Protein AF-0000000080869889 (afdb_homodimer)

pLDDT: mean 97.79, std 3.91, range [59.69, 99.0]

InterPro domains:
  IPR053844 Allophanate hydrolase, C-terminal domain [PF21986] (7-124)

Secondary structure (DSSP, 8-state):
---EEEEEE-STTSTTSTTHHHHHTTT-EEEEEEEB-S-EEEEEETTTEEEEEE-SS--B--EEEEEEEETTHHHHHHHHSPTTEEEEEEEBTTS-EEEEEEE-HHHHTTSEE-GGG-SHHHHHHHHT-/---EEEEEE-STTSTTSTTHHHHHTTT-EEEEEEEB-S-EEEEEETTTEEEEEE-SS--B--EEEEEEEETTHHHHHHHHSPTTEEEEEEEBTTS-EEEEEEE-HHHHTTSEE-GGG-SHHHHHHHHT-

Structure (mmCIF, N/CA/C/O backbone):
data_AF-0000000080869889-model_v1
#
loop_
_entity.id
_entity.type
_entity.pdbx_description
1 polymer 'Uncharacterized protein'
#
loop_
_atom_site.group_PDB
_atom_site.id
_atom_site.type_symbol
_atom_site.label_atom_id
_atom_site.label_alt_id
_atom_site.label_comp_id
_atom_site.label_asym_id
_atom_site.label_entity_id
_atom_site.label_seq_id
_atom_site.pdbx_PDB_ins_code
_atom_site.Cartn_x
_atom_site.Cartn_y
_atom_site.Cartn_z
_atom_site.occupancy
_atom_site.B_iso_or_equiv
_atom_site.auth_seq_id
_atom_site.auth_comp_id
_atom_site.auth_asym_id
_atom_site.auth_atom_id
_atom_site.pdbx_PDB_model_num
ATOM 1 N N . MET A 1 1 ? 26.234 -2.201 -5.137 1 59.69 1 MET A N 1
ATOM 2 C CA . MET A 1 1 ? 25.094 -3.088 -5.324 1 59.69 1 MET A CA 1
ATOM 3 C C . MET A 1 1 ? 23.781 -2.365 -5.016 1 59.69 1 MET A C 1
ATOM 5 O O . MET A 1 1 ? 23.703 -1.592 -4.059 1 59.69 1 MET A O 1
ATOM 9 N N . THR A 1 2 ? 22.859 -2.357 -6.031 1 82.56 2 THR A N 1
ATOM 10 C CA . THR A 1 2 ? 21.656 -1.561 -5.859 1 82.56 2 THR A CA 1
ATOM 11 C C . THR A 1 2 ? 20.812 -2.1 -4.703 1 82.56 2 THR A C 1
ATOM 13 O O . THR A 1 2 ? 20.656 -3.312 -4.559 1 82.56 2 THR A O 1
ATOM 16 N N . GLU A 1 3 ? 20.531 -1.316 -3.658 1 94.38 3 GLU A N 1
ATOM 17 C CA . GLU A 1 3 ? 19.703 -1.729 -2.531 1 94.38 3 GLU A CA 1
ATOM 18 C C . GLU A 1 3 ? 18.359 -2.275 -3.006 1 94.38 3 GLU A C 1
ATOM 20 O O . GLU A 1 3 ? 17.781 -1.771 -3.973 1 94.38 3 GLU A O 1
ATOM 25 N N . THR A 1 4 ? 17.969 -3.42 -2.506 1 97.75 4 THR A N 1
ATOM 26 C CA . THR A 1 4 ? 16.719 -4.07 -2.91 1 97.75 4 THR A CA 1
ATOM 27 C C . THR A 1 4 ? 15.805 -4.277 -1.712 1 97.75 4 THR A C 1
ATOM 29 O O . THR A 1 4 ? 16.219 -4.105 -0.564 1 97.75 4 THR A O 1
ATOM 32 N N . ALA A 1 5 ? 14.562 -4.574 -1.897 1 98.12 5 ALA A N 1
ATOM 33 C CA . ALA A 1 5 ? 13.547 -4.961 -0.919 1 98.12 5 ALA A CA 1
ATOM 34 C C . ALA A 1 5 ? 12.594 -5.996 -1.503 1 98.12 5 ALA A C 1
ATOM 36 O O . ALA A 1 5 ? 12.562 -6.211 -2.717 1 98.12 5 ALA A O 1
ATOM 37 N N . LEU A 1 6 ? 11.906 -6.613 -0.66 1 98.69 6 LEU A N 1
ATOM 38 C CA . LEU A 1 6 ? 10.961 -7.645 -1.077 1 98.69 6 LEU A CA 1
ATOM 39 C C . LEU A 1 6 ? 9.57 -7.059 -1.267 1 98.69 6 LEU A C 1
ATOM 41 O O . LEU A 1 6 ? 9.156 -6.164 -0.52 1 98.69 6 LEU A O 1
ATOM 45 N N . LEU A 1 7 ? 8.859 -7.582 -2.246 1 98.88 7 LEU A N 1
ATOM 46 C CA . LEU A 1 7 ? 7.477 -7.23 -2.564 1 98.88 7 LEU A CA 1
ATOM 47 C C . LEU A 1 7 ? 6.633 -8.484 -2.783 1 98.88 7 LEU A C 1
ATOM 49 O O . LEU A 1 7 ? 6.961 -9.312 -3.633 1 98.88 7 LEU A O 1
ATOM 53 N N . ALA A 1 8 ? 5.594 -8.60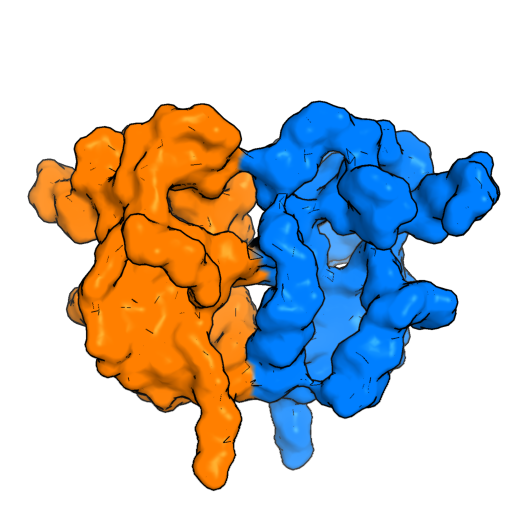2 -2.004 1 99 8 ALA A N 1
ATOM 54 C CA . ALA A 1 8 ? 4.594 -9.641 -2.227 1 99 8 ALA A CA 1
ATOM 55 C C . ALA A 1 8 ? 3.506 -9.164 -3.186 1 99 8 ALA A C 1
ATOM 57 O O . ALA A 1 8 ? 2.924 -8.094 -2.99 1 99 8 ALA A O 1
ATOM 58 N N . VAL A 1 9 ? 3.24 -9.945 -4.238 1 99 9 VAL A N 1
ATOM 59 C CA . VAL A 1 9 ? 2.184 -9.664 -5.207 1 99 9 VAL A CA 1
ATOM 60 C C . VAL A 1 9 ? 1.226 -10.852 -5.289 1 99 9 VAL A C 1
ATOM 62 O O . VAL A 1 9 ? 1.652 -12.008 -5.227 1 99 9 VAL A O 1
ATOM 65 N N . ASN A 1 10 ? -0.077 -10.523 -5.398 1 98.94 10 ASN A N 1
ATOM 66 C CA . ASN A 1 10 ? -1.088 -11.57 -5.289 1 98.94 10 ASN A CA 1
ATOM 67 C C . ASN A 1 10 ? -2.062 -11.539 -6.465 1 98.94 10 ASN A C 1
ATOM 69 O O . ASN A 1 10 ? -3.139 -12.133 -6.402 1 98.94 10 ASN A O 1
ATOM 73 N N . GLY A 1 11 ? -1.729 -10.805 -7.52 1 98.81 11 GLY A N 1
ATOM 74 C CA . GLY A 1 11 ? -2.586 -10.656 -8.68 1 98.81 11 GLY A CA 1
ATOM 75 C C . GLY A 1 11 ? -1.813 -10.609 -9.992 1 98.81 11 GLY A C 1
ATOM 76 O O . GLY A 1 11 ? -0.961 -11.469 -10.242 1 98.81 11 GLY A O 1
ATOM 77 N N . THR A 1 12 ? -2.092 -9.633 -10.82 1 98.62 12 THR A N 1
ATOM 78 C CA . THR A 1 12 ? -1.67 -9.617 -12.219 1 98.62 12 THR A CA 1
ATOM 79 C C . THR A 1 12 ? -0.169 -9.367 -12.328 1 98.62 12 THR A C 1
ATOM 81 O O . THR A 1 12 ? 0.43 -9.602 -13.383 1 98.62 12 THR A O 1
ATOM 84 N N . LEU A 1 13 ? 0.459 -8.969 -11.352 1 98.81 13 LEU A N 1
ATOM 85 C CA . LEU A 1 13 ? 1.905 -8.773 -11.336 1 98.81 13 LEU A CA 1
ATOM 86 C C . LEU A 1 13 ? 2.635 -10.102 -11.227 1 98.81 13 LEU A C 1
ATOM 88 O O . LEU A 1 13 ? 3.848 -10.172 -11.445 1 98.81 13 LEU A O 1
ATOM 92 N N . MET A 1 14 ? 1.994 -11.195 -10.828 1 98.88 14 MET A N 1
ATOM 93 C CA . MET A 1 14 ? 2.625 -12.508 -10.648 1 98.88 14 MET A CA 1
ATOM 94 C C . MET A 1 14 ? 3.152 -13.039 -11.977 1 98.88 14 MET A C 1
ATOM 96 O O . MET A 1 14 ? 2.736 -12.578 -13.039 1 98.88 14 MET A O 1
ATOM 100 N N . ARG A 1 15 ? 4.062 -13.891 -11.922 1 98.81 15 ARG A N 1
ATOM 101 C CA . ARG A 1 15 ? 4.66 -14.5 -13.102 1 98.81 15 ARG A CA 1
ATOM 102 C C . ARG A 1 15 ? 3.588 -15.023 -14.047 1 98.81 15 ARG A C 1
ATOM 104 O O . ARG A 1 15 ? 2.627 -15.664 -13.609 1 98.81 15 ARG A O 1
ATOM 111 N N . GLY A 1 16 ? 3.824 -14.727 -15.297 1 98.19 16 GLY A N 1
ATOM 112 C CA . GLY A 1 16 ? 2.959 -15.281 -16.328 1 98.19 16 GLY A CA 1
ATOM 113 C C . GLY A 1 16 ? 1.68 -14.484 -16.516 1 98.19 16 GLY A C 1
ATOM 114 O O . GLY A 1 16 ? 0.889 -14.781 -17.422 1 98.19 16 GLY A O 1
ATOM 115 N N . LEU A 1 17 ? 1.429 -13.477 -15.75 1 98.25 17 LEU A N 1
ATOM 116 C CA . LEU A 1 17 ? 0.195 -12.703 -15.852 1 98.25 17 LEU A CA 1
ATOM 117 C C . LEU A 1 17 ? 0.458 -11.336 -16.469 1 98.25 17 LEU A C 1
ATOM 119 O O . LEU A 1 17 ? 1.609 -10.969 -16.719 1 98.25 17 LEU A O 1
ATOM 123 N N . LYS A 1 18 ? -0.591 -10.648 -16.797 1 96.75 18 LYS A N 1
ATOM 124 C CA . LYS A 1 18 ? -0.663 -9.523 -17.719 1 96.75 18 LYS A CA 1
ATOM 125 C C . LYS A 1 18 ? 0.337 -8.438 -17.344 1 96.75 18 LYS A C 1
ATOM 127 O O . LYS A 1 18 ? 0.963 -7.824 -18.203 1 96.75 18 LYS A O 1
ATOM 132 N N . LEU A 1 19 ? 0.53 -8.141 -16.062 1 98.12 19 LEU A N 1
ATOM 133 C CA . LEU A 1 19 ? 1.313 -6.977 -15.672 1 98.12 19 LEU A CA 1
ATOM 134 C C . LEU A 1 19 ? 2.674 -7.398 -15.125 1 98.12 19 LEU A C 1
ATOM 136 O O . LEU A 1 19 ? 3.436 -6.559 -14.633 1 98.12 19 LEU A O 1
ATOM 140 N N . ASN A 1 20 ? 3.061 -8.68 -15.195 1 98.62 20 ASN A N 1
ATOM 141 C CA . ASN A 1 20 ? 4.348 -9.148 -14.688 1 98.62 20 ASN A CA 1
ATOM 142 C C . ASN A 1 20 ? 5.512 -8.398 -15.328 1 98.62 20 ASN A C 1
ATOM 144 O O . ASN A 1 20 ? 6.523 -8.148 -14.68 1 98.62 20 ASN A O 1
ATOM 148 N N . PRO A 1 21 ? 5.449 -7.953 -16.625 1 97.81 21 PRO A N 1
ATOM 149 C CA . PRO A 1 21 ? 6.547 -7.199 -17.25 1 97.81 21 PRO A CA 1
ATOM 150 C C . PRO A 1 21 ? 6.848 -5.895 -16.516 1 97.81 21 PRO A C 1
ATOM 152 O O . PRO A 1 21 ? 7.969 -5.383 -16.594 1 97.81 21 PRO A O 1
ATOM 155 N N . ASN A 1 22 ? 5.824 -5.34 -15.75 1 97.56 22 ASN A N 1
ATOM 156 C CA . ASN A 1 22 ? 6.078 -4.152 -14.945 1 97.56 22 ASN A CA 1
ATOM 157 C C . ASN A 1 22 ? 7.137 -4.41 -13.875 1 97.56 22 ASN A C 1
ATOM 159 O O . ASN A 1 22 ? 7.918 -3.52 -13.539 1 97.56 22 ASN A O 1
ATOM 163 N N . LEU A 1 23 ? 7.227 -5.66 -13.336 1 98.06 23 LEU A N 1
ATOM 164 C CA . LEU A 1 23 ? 8.211 -6.008 -12.328 1 98.06 23 LEU A CA 1
ATOM 165 C C . LEU A 1 23 ? 9.562 -6.32 -12.961 1 98.06 23 LEU A C 1
ATOM 167 O O . LEU A 1 23 ? 10.594 -5.812 -12.523 1 98.06 23 LEU A O 1
ATOM 171 N N . THR A 1 24 ? 9.477 -7.105 -14.039 1 98.06 24 THR A N 1
ATOM 172 C CA . THR A 1 24 ? 10.727 -7.562 -14.633 1 98.06 24 THR A CA 1
ATOM 173 C C . THR A 1 24 ? 11.461 -6.406 -15.312 1 98.06 24 THR A C 1
ATOM 175 O O . THR A 1 24 ? 12.68 -6.305 -15.227 1 98.06 24 THR A O 1
ATOM 178 N N . SER A 1 25 ? 10.773 -5.543 -15.867 1 97.12 25 SER A N 1
ATOM 179 C CA . SER A 1 25 ? 11.383 -4.398 -16.547 1 97.12 25 SER A CA 1
ATOM 180 C C . SER A 1 25 ? 11.953 -3.408 -15.531 1 97.12 25 SER A C 1
ATOM 182 O O . SER A 1 25 ? 12.844 -2.617 -15.859 1 97.12 25 SER A O 1
ATOM 184 N N . ALA A 1 26 ? 11.445 -3.508 -14.414 1 96 26 ALA A N 1
ATOM 185 C CA . ALA A 1 26 ? 11.922 -2.621 -13.352 1 96 26 ALA A CA 1
ATOM 186 C C . ALA A 1 26 ? 13.062 -3.264 -12.57 1 96 26 ALA A C 1
ATOM 188 O O . ALA A 1 26 ? 13.492 -2.736 -11.547 1 96 26 ALA A O 1
ATOM 189 N N . GLY A 1 27 ? 13.516 -4.426 -13.023 1 97.38 27 GLY A N 1
ATOM 190 C CA . GLY A 1 27 ? 14.641 -5.09 -12.383 1 97.38 27 GLY A CA 1
ATOM 191 C C . GLY A 1 27 ? 14.211 -6.07 -11.305 1 97.38 27 GLY A C 1
ATOM 192 O O . GLY A 1 27 ? 15.031 -6.5 -10.492 1 97.38 27 GLY A O 1
ATOM 193 N N . GLY A 1 28 ? 12.969 -6.418 -11.344 1 98.44 28 GLY A N 1
ATOM 194 C CA . GLY A 1 28 ? 12.477 -7.379 -10.367 1 98.44 28 GLY A CA 1
ATOM 195 C C . GLY A 1 28 ? 12.953 -8.797 -10.625 1 98.44 28 GLY A C 1
ATOM 196 O O . GLY A 1 28 ? 13.125 -9.195 -11.781 1 98.44 28 GLY A O 1
ATOM 197 N N . ARG A 1 29 ? 13.203 -9.516 -9.477 1 98.62 29 ARG A N 1
ATOM 198 C CA . ARG A 1 29 ? 13.57 -10.93 -9.516 1 98.62 29 ARG A CA 1
ATOM 199 C C . ARG A 1 29 ? 12.625 -11.766 -8.664 1 98.62 29 ARG A C 1
ATOM 201 O O . ARG A 1 29 ? 12.398 -11.461 -7.492 1 98.62 29 ARG A O 1
ATOM 208 N N . PHE A 1 30 ? 12.164 -12.789 -9.297 1 98.88 30 PHE A N 1
ATOM 209 C CA . PHE A 1 30 ? 11.328 -13.734 -8.562 1 98.88 30 PHE A CA 1
ATOM 210 C C . PHE A 1 30 ? 12.125 -14.414 -7.457 1 98.88 30 PHE A C 1
ATOM 212 O O . PHE A 1 30 ? 13.25 -14.867 -7.684 1 98.88 30 PHE A O 1
ATOM 219 N N . VAL A 1 31 ? 11.531 -14.461 -6.195 1 98.88 31 VAL A N 1
ATOM 220 C CA . VAL A 1 31 ? 12.195 -15.102 -5.062 1 98.88 31 VAL A CA 1
ATOM 221 C C . VAL A 1 31 ? 11.516 -16.438 -4.75 1 98.88 31 VAL A C 1
ATOM 223 O O . VAL A 1 31 ? 12.172 -17.484 -4.719 1 98.88 31 VAL A O 1
ATOM 226 N N . ARG A 1 32 ? 10.141 -16.391 -4.516 1 98.94 32 ARG A N 1
ATOM 227 C CA . ARG A 1 32 ? 9.438 -17.609 -4.152 1 98.94 32 ARG A CA 1
ATOM 228 C C . ARG A 1 32 ? 7.926 -17.422 -4.246 1 98.94 32 ARG A C 1
ATOM 230 O O . ARG A 1 32 ? 7.434 -16.297 -4.203 1 98.94 32 ARG A O 1
ATOM 237 N N . GLU A 1 33 ? 7.254 -18.578 -4.391 1 98.81 33 GLU A N 1
ATOM 238 C CA . GLU A 1 33 ? 5.832 -18.641 -4.074 1 98.81 33 GLU A CA 1
ATOM 239 C C . GLU A 1 33 ? 5.605 -18.672 -2.564 1 98.81 33 GLU A C 1
ATOM 241 O O . GLU A 1 33 ? 6.402 -19.234 -1.822 1 98.81 33 GLU A O 1
ATOM 246 N N . ASP A 1 34 ? 4.543 -18.062 -2.086 1 98.94 34 ASP A N 1
ATOM 247 C CA . ASP A 1 34 ? 4.215 -18 -0.665 1 98.94 34 ASP A CA 1
ATOM 248 C C . ASP A 1 34 ? 2.719 -17.781 -0.456 1 98.94 34 ASP A C 1
ATOM 250 O O . ASP A 1 34 ? 1.932 -17.891 -1.398 1 98.94 34 ASP A O 1
ATOM 254 N N . LYS A 1 35 ? 2.293 -17.594 0.693 1 98.94 35 LYS A N 1
ATOM 255 C CA . LYS A 1 35 ? 0.929 -17.234 1.068 1 98.94 35 LYS A CA 1
ATOM 256 C C . LYS A 1 35 ? 0.921 -16.297 2.27 1 98.94 35 LYS A C 1
ATOM 258 O O . LYS A 1 35 ? 1.896 -16.234 3.02 1 98.94 35 LYS A O 1
ATOM 263 N N . THR A 1 36 ? -0.123 -15.562 2.426 1 98.94 36 THR A N 1
ATOM 264 C CA . THR A 1 36 ? -0.309 -14.773 3.637 1 98.94 36 THR A CA 1
ATOM 265 C C . THR A 1 36 ? -0.593 -15.68 4.832 1 98.94 36 THR A C 1
ATOM 267 O O . THR A 1 36 ? -0.769 -16.891 4.676 1 98.94 36 THR A O 1
ATOM 270 N N . ASP A 1 37 ? -0.562 -15.031 6.023 1 98.81 37 ASP A N 1
ATOM 271 C CA . ASP A 1 37 ? -1.159 -15.75 7.141 1 98.81 37 ASP A CA 1
ATOM 272 C C . ASP A 1 37 ? -2.672 -15.875 6.969 1 98.81 37 ASP A C 1
ATOM 274 O O . ASP A 1 37 ? -3.207 -15.57 5.902 1 98.81 37 ASP A O 1
ATOM 278 N N . GLY A 1 38 ? -3.432 -16.297 7.863 1 98.81 38 GLY A N 1
ATOM 279 C CA . GLY A 1 38 ? -4.824 -16.672 7.699 1 98.81 38 GLY A CA 1
ATOM 280 C C . GLY A 1 38 ? -5.793 -15.539 7.969 1 98.81 38 GLY A C 1
ATOM 281 O O . GLY A 1 38 ? -6.957 -15.781 8.297 1 98.81 38 GLY A O 1
ATOM 282 N N . TYR A 1 39 ? -5.434 -14.258 7.777 1 98.88 39 TYR A N 1
ATOM 283 C CA . TYR A 1 39 ? -6.25 -13.133 8.211 1 98.88 39 TYR A CA 1
ATOM 284 C C . TYR A 1 39 ? -6.477 -12.156 7.066 1 98.88 39 TYR A C 1
ATOM 286 O O . TYR A 1 39 ? -6.52 -10.938 7.277 1 98.88 39 TYR A O 1
ATOM 294 N N . TYR A 1 40 ? -6.605 -12.656 5.832 1 98.94 40 TYR A N 1
ATOM 295 C CA . TYR A 1 40 ? -6.867 -11.797 4.68 1 98.94 40 TYR A CA 1
ATOM 296 C C . TYR A 1 40 ? -8.141 -12.219 3.965 1 98.94 40 TYR A C 1
ATOM 298 O O . TYR A 1 40 ? -8.43 -13.414 3.848 1 98.94 40 TYR A O 1
ATOM 306 N N . ARG A 1 41 ? -8.906 -11.258 3.463 1 98.94 41 ARG A N 1
ATOM 307 C CA . ARG A 1 41 ? -10 -11.445 2.51 1 98.94 41 ARG A CA 1
ATOM 308 C C . ARG A 1 41 ? -9.609 -10.945 1.124 1 98.94 41 ARG A C 1
ATOM 310 O O . ARG A 1 41 ? -8.703 -10.117 0.99 1 98.94 41 ARG A O 1
ATOM 317 N N . LEU A 1 42 ? -10.234 -11.453 0.188 1 98.94 42 LEU A N 1
ATOM 318 C CA . LEU A 1 42 ? -9.867 -11.219 -1.203 1 98.94 42 LEU A CA 1
ATOM 319 C C . LEU A 1 42 ? -11.094 -10.922 -2.053 1 98.94 42 LEU A C 1
ATOM 321 O O . LEU A 1 42 ? -12.125 -11.594 -1.917 1 98.94 42 LEU A O 1
ATOM 325 N N . TRP A 1 43 ? -11.023 -9.961 -2.975 1 99 43 TRP A N 1
ATOM 326 C CA . TRP A 1 43 ? -12.086 -9.602 -3.908 1 99 43 TRP A CA 1
ATOM 327 C C . TRP A 1 43 ? -11.562 -9.57 -5.34 1 99 43 TRP A C 1
ATOM 329 O O . TRP A 1 43 ? -10.391 -9.273 -5.574 1 99 43 TRP A O 1
ATOM 339 N N . SER A 1 44 ? -12.406 -9.906 -6.262 1 98.94 44 SER A N 1
ATOM 340 C CA . SER A 1 44 ? -12.188 -9.594 -7.672 1 98.94 44 SER A CA 1
ATOM 341 C C . SER A 1 44 ? -12.703 -8.195 -8.008 1 98.94 44 SER A C 1
ATOM 343 O O . SER A 1 44 ? -13.859 -7.867 -7.727 1 98.94 44 SER A O 1
ATOM 345 N N . ILE A 1 45 ? -11.852 -7.375 -8.617 1 98.88 45 ILE A N 1
ATOM 346 C CA . ILE A 1 45 ? -12.25 -6.055 -9.086 1 98.88 45 ILE A CA 1
ATOM 347 C C . ILE A 1 45 ? -12.547 -6.105 -10.586 1 98.88 45 ILE A C 1
ATOM 349 O O . ILE A 1 45 ? -11.625 -6.105 -11.406 1 98.88 45 ILE A O 1
ATOM 353 N N . ASN A 1 46 ? -13.805 -6.199 -10.914 1 98.44 46 ASN A N 1
ATOM 354 C CA . ASN A 1 46 ? -14.312 -6.266 -12.281 1 98.44 46 ASN A CA 1
ATOM 355 C C . ASN A 1 46 ? -13.672 -7.414 -13.062 1 98.44 46 ASN A C 1
ATOM 357 O O . ASN A 1 46 ? -13.43 -7.293 -14.258 1 98.44 46 ASN A O 1
ATOM 361 N N . ASP A 1 47 ? -13.219 -8.438 -12.43 1 98.25 47 ASP A N 1
ATOM 362 C CA . ASP A 1 47 ? -12.547 -9.586 -13.023 1 98.25 47 ASP A CA 1
ATOM 363 C C . ASP A 1 47 ? -11.258 -9.164 -13.727 1 98.25 47 ASP A C 1
ATOM 365 O O . ASP A 1 47 ? -10.812 -9.828 -14.664 1 98.25 47 ASP A O 1
ATOM 369 N N . ASP A 1 48 ? -10.734 -8.07 -13.297 1 98.38 48 ASP A N 1
ATOM 370 C CA . ASP A 1 48 ? -9.531 -7.543 -13.93 1 98.38 48 ASP A CA 1
ATOM 371 C C . ASP A 1 48 ? -8.297 -7.766 -13.047 1 98.38 48 ASP A C 1
ATOM 373 O O . ASP A 1 48 ? -7.207 -8.039 -13.555 1 98.38 48 ASP A O 1
ATOM 377 N N . HIS A 1 49 ? -8.422 -7.57 -11.805 1 98.81 49 HIS A N 1
ATOM 378 C CA . HIS A 1 49 ? -7.383 -7.793 -10.805 1 98.81 49 HIS A CA 1
ATOM 379 C C . HIS A 1 49 ? -7.98 -7.977 -9.414 1 98.81 49 HIS A C 1
ATOM 381 O O . HIS A 1 49 ? -9.125 -7.59 -9.172 1 98.81 49 HIS A O 1
ATOM 387 N N . PRO A 1 50 ? -7.191 -8.672 -8.508 1 98.94 50 PRO A N 1
ATOM 388 C CA . PRO A 1 50 ? -7.703 -8.82 -7.141 1 98.94 50 PRO A CA 1
ATOM 389 C C . PRO A 1 50 ? -7.328 -7.648 -6.238 1 98.94 50 PRO A C 1
ATOM 391 O O . PRO A 1 50 ? -6.477 -6.832 -6.598 1 98.94 50 PRO A O 1
ATOM 394 N N . ALA A 1 51 ? -8.016 -7.504 -5.176 1 98.94 51 ALA A N 1
ATOM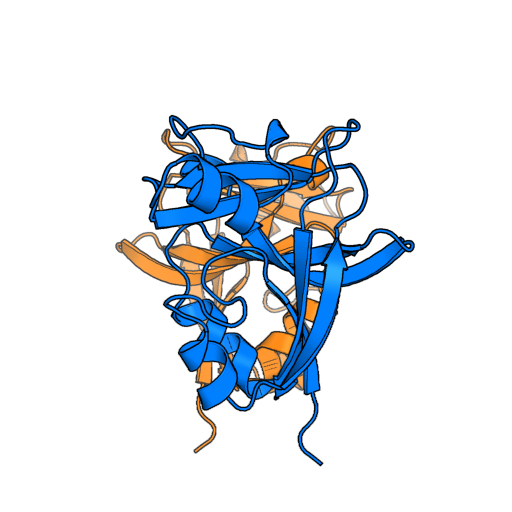 395 C CA . ALA A 1 51 ? -7.672 -6.695 -4.012 1 98.94 51 ALA A CA 1
ATOM 396 C C . ALA A 1 51 ? -7.84 -7.492 -2.721 1 98.94 51 ALA A C 1
ATOM 398 O O . ALA A 1 51 ? -8.859 -8.156 -2.52 1 98.94 51 ALA A O 1
ATOM 399 N N . MET A 1 52 ? -6.758 -7.574 -1.823 1 98.94 52 MET A N 1
ATOM 400 C CA . MET A 1 52 ? -6.902 -8.242 -0.532 1 98.94 52 MET A CA 1
ATOM 401 C C . MET A 1 52 ? -6.816 -7.234 0.612 1 98.94 52 MET A C 1
ATOM 403 O O . MET A 1 52 ? -6.16 -6.199 0.486 1 98.94 52 MET A O 1
ATOM 407 N N . ILE A 1 53 ? -7.496 -7.488 1.635 1 99 53 ILE A N 1
ATOM 408 C CA . ILE A 1 53 ? -7.551 -6.652 2.828 1 99 53 ILE A CA 1
ATOM 409 C C . ILE A 1 53 ? -7.379 -7.52 4.074 1 99 53 ILE A C 1
ATOM 411 O O . ILE A 1 53 ? -8.016 -8.57 4.199 1 99 53 ILE A O 1
ATOM 415 N N . ARG A 1 54 ? -6.492 -7.16 4.988 1 98.94 54 ARG A N 1
ATOM 416 C CA . ARG A 1 54 ? -6.293 -7.879 6.242 1 98.94 54 ARG A CA 1
ATOM 417 C C . ARG A 1 54 ? -7.488 -7.703 7.172 1 98.94 54 ARG A C 1
ATOM 419 O O . ARG A 1 54 ? -8.07 -6.617 7.25 1 98.94 54 ARG A O 1
ATOM 426 N N . THR A 1 55 ? -7.777 -8.742 7.91 1 98.69 55 THR A N 1
ATOM 427 C CA . THR A 1 55 ? -8.844 -8.727 8.898 1 98.69 55 THR A CA 1
ATOM 428 C C . THR A 1 55 ? -8.305 -9.07 10.289 1 98.69 55 THR A C 1
ATOM 430 O O . THR A 1 55 ? -7.223 -9.641 10.414 1 98.69 55 THR A O 1
ATOM 433 N N . LEU A 1 56 ? -9.008 -8.711 11.328 1 98 56 LEU A N 1
ATOM 434 C CA . LEU A 1 56 ? -8.664 -9.086 12.703 1 98 56 LEU A CA 1
ATOM 435 C C . LEU A 1 56 ? -9.078 -10.523 12.992 1 98 56 LEU A C 1
ATOM 437 O O . LEU A 1 56 ? -8.375 -11.242 13.703 1 98 56 LEU A O 1
ATOM 441 N N . GLU A 1 57 ? -10.203 -10.898 12.438 1 98.12 57 GLU A N 1
ATOM 442 C CA . GLU A 1 57 ? -10.68 -12.273 12.594 1 98.12 57 GLU A CA 1
ATOM 443 C C . GLU A 1 57 ? -10.117 -13.188 11.508 1 98.12 57 GLU A C 1
ATOM 445 O O . GLU A 1 57 ? -9.828 -12.734 10.398 1 98.12 57 GLU A O 1
ATOM 450 N N . PRO A 1 58 ? -9.93 -14.453 11.93 1 98.31 58 PRO A N 1
ATOM 451 C CA . PRO A 1 58 ? -9.461 -15.391 10.906 1 98.31 58 PRO A CA 1
ATOM 452 C C . PRO A 1 58 ? -10.336 -15.375 9.656 1 98.31 58 PRO A C 1
ATOM 454 O O . PRO A 1 58 ? -11.562 -15.281 9.758 1 98.31 58 PRO A O 1
ATOM 457 N N . ALA A 1 59 ? -9.82 -15.406 8.477 1 98.56 59 ALA A N 1
ATOM 458 C CA . ALA A 1 59 ? -10.484 -15.461 7.18 1 98.56 59 ALA A CA 1
ATOM 459 C C . ALA A 1 59 ? -9.836 -16.516 6.277 1 98.56 59 ALA A C 1
ATOM 461 O O . ALA A 1 59 ? -10.266 -17.672 6.25 1 98.56 59 ALA A O 1
ATOM 462 N N . ALA A 1 60 ? -8.656 -16.172 5.559 1 98.88 60 ALA A N 1
ATOM 463 C CA . ALA A 1 60 ? -8 -17.156 4.707 1 98.88 60 ALA A CA 1
ATOM 464 C C . ALA A 1 60 ? -6.551 -16.766 4.438 1 98.88 60 ALA A C 1
ATOM 466 O O . ALA A 1 60 ? -6.141 -15.641 4.703 1 98.88 60 ALA A O 1
ATOM 467 N N . GLN A 1 61 ? -5.812 -17.719 4.074 1 98.94 61 GLN A N 1
ATOM 468 C CA . GLN A 1 61 ? -4.531 -17.484 3.426 1 98.94 61 GLN A CA 1
ATOM 469 C C . GLN A 1 61 ? -4.719 -17.109 1.955 1 98.94 61 GLN A C 1
ATOM 471 O O . GLN A 1 61 ? -5.57 -17.688 1.272 1 98.94 61 GLN A O 1
ATOM 476 N N . VAL A 1 62 ? -4.031 -16.203 1.451 1 99 62 VAL A N 1
ATOM 477 C CA . VAL A 1 62 ? -4.055 -15.805 0.046 1 99 62 VAL A CA 1
ATOM 478 C C . VAL A 1 62 ? -2.719 -16.156 -0.61 1 99 62 VAL A C 1
ATOM 480 O O . VAL A 1 62 ? -1.658 -15.75 -0.126 1 99 62 VAL A O 1
ATOM 483 N N . GLU A 1 63 ? -2.766 -16.922 -1.706 1 98.94 63 GLU A N 1
ATOM 484 C CA . GLU A 1 63 ? -1.575 -17.266 -2.479 1 98.94 63 GLU A CA 1
ATOM 485 C C . GLU A 1 63 ? -0.942 -16.016 -3.094 1 98.94 63 GLU A C 1
ATOM 487 O O . GLU A 1 63 ? -1.648 -15.141 -3.588 1 98.94 63 GLU A O 1
ATOM 492 N N . LEU A 1 64 ? 0.418 -15.953 -3.021 1 98.94 64 LEU A N 1
ATOM 493 C CA . LEU A 1 64 ? 1.129 -14.805 -3.58 1 98.94 64 LEU A CA 1
ATOM 494 C C . LEU A 1 64 ? 2.539 -15.203 -4.008 1 98.94 64 LEU A C 1
ATOM 496 O O . LEU A 1 64 ? 2.914 -16.375 -3.928 1 98.94 64 LEU A O 1
ATOM 500 N N . GLU A 1 65 ? 3.191 -14.312 -4.641 1 99 65 GLU A N 1
ATOM 501 C CA . GLU A 1 65 ? 4.617 -14.43 -4.945 1 99 65 GLU A CA 1
ATOM 502 C C . GLU A 1 65 ? 5.418 -13.328 -4.258 1 99 65 GLU A C 1
ATOM 504 O O . GLU A 1 65 ? 4.969 -12.18 -4.18 1 99 65 GLU A O 1
ATOM 509 N N . VAL A 1 66 ? 6.645 -13.664 -3.828 1 98.94 66 VAL A N 1
ATOM 510 C CA . VAL A 1 66 ? 7.59 -12.695 -3.285 1 98.94 66 VAL A CA 1
ATOM 511 C C . VAL A 1 66 ? 8.672 -12.398 -4.32 1 98.94 66 VAL A C 1
ATOM 513 O O . VAL A 1 66 ? 9.273 -13.312 -4.887 1 98.94 66 VAL A O 1
ATOM 516 N N . TRP A 1 67 ? 8.836 -11.172 -4.555 1 98.94 67 TRP A N 1
ATOM 517 C CA . TRP A 1 67 ? 9.82 -10.664 -5.504 1 98.94 67 TRP A CA 1
ATOM 518 C C . TRP A 1 67 ? 10.82 -9.742 -4.809 1 98.94 67 TRP A C 1
ATOM 520 O O . TRP A 1 67 ? 10.477 -9.086 -3.816 1 98.94 67 TRP A O 1
ATOM 530 N N . GLU A 1 68 ? 12.016 -9.727 -5.293 1 98.81 68 GLU A N 1
ATOM 531 C CA . GLU A 1 68 ? 13.023 -8.742 -4.906 1 98.81 68 GLU A CA 1
ATOM 532 C C . GLU A 1 68 ? 13.148 -7.645 -5.957 1 98.81 68 GLU A C 1
ATOM 534 O O . GLU A 1 68 ? 13.312 -7.926 -7.145 1 98.81 68 GLU A O 1
ATOM 539 N N . LEU A 1 69 ? 13.039 -6.391 -5.551 1 98.38 69 LEU A N 1
ATOM 540 C CA . LEU A 1 69 ? 13.094 -5.246 -6.457 1 98.38 69 LEU A CA 1
ATOM 541 C C . LEU A 1 69 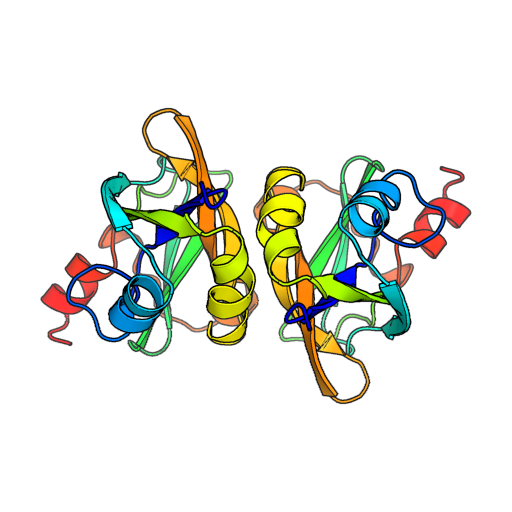? 14.141 -4.242 -6 1 98.38 69 LEU A C 1
ATOM 543 O O . LEU A 1 69 ? 14.32 -4.023 -4.797 1 98.38 69 LEU A O 1
ATOM 547 N N . PRO A 1 70 ? 14.836 -3.662 -7.035 1 97.88 70 PRO A N 1
ATOM 548 C CA . PRO A 1 70 ? 15.547 -2.445 -6.641 1 97.88 70 PRO A CA 1
ATOM 549 C C . PRO A 1 70 ? 14.648 -1.442 -5.918 1 97.88 70 PRO A C 1
ATOM 551 O O . PRO A 1 70 ? 13.492 -1.262 -6.297 1 97.88 70 PRO A O 1
ATOM 554 N N . MET A 1 71 ? 15.172 -0.791 -4.871 1 96.38 71 MET A N 1
ATOM 555 C CA . MET A 1 71 ? 14.391 0.146 -4.066 1 96.38 71 MET A CA 1
ATOM 556 C C . MET A 1 71 ? 13.766 1.225 -4.945 1 96.38 71 MET A C 1
ATOM 558 O O . MET A 1 71 ? 12.641 1.657 -4.695 1 96.38 71 MET A O 1
ATOM 562 N N . ALA A 1 72 ? 14.414 1.599 -6.004 1 95 72 ALA A N 1
ATOM 563 C CA . ALA A 1 72 ? 13.961 2.666 -6.891 1 95 72 ALA A CA 1
ATOM 564 C C . ALA A 1 72 ? 12.742 2.229 -7.695 1 95 72 ALA A C 1
ATOM 566 O O . ALA A 1 72 ? 12.039 3.062 -8.273 1 95 72 ALA A O 1
ATOM 567 N N . ALA A 1 73 ? 12.469 1.002 -7.754 1 97.44 73 ALA A N 1
ATOM 568 C CA . ALA A 1 73 ? 11.375 0.475 -8.562 1 97.44 73 ALA A CA 1
ATOM 569 C C . ALA A 1 73 ? 10.047 0.585 -7.832 1 97.44 73 ALA A C 1
ATOM 571 O O . ALA A 1 73 ? 8.984 0.511 -8.445 1 97.44 73 ALA A O 1
ATOM 572 N N . PHE A 1 74 ? 10.047 0.749 -6.551 1 98.12 74 PHE A N 1
ATOM 573 C CA . PHE A 1 74 ? 8.82 0.713 -5.75 1 98.12 74 PHE A CA 1
ATOM 574 C C . PHE A 1 74 ? 7.906 1.877 -6.109 1 98.12 74 PHE A C 1
ATOM 576 O O . PHE A 1 74 ? 6.691 1.711 -6.199 1 98.12 74 PHE A O 1
ATOM 583 N N . ALA A 1 75 ? 8.469 3.082 -6.301 1 97.44 75 ALA A N 1
ATOM 584 C CA . ALA A 1 75 ? 7.641 4.223 -6.684 1 97.44 75 ALA A CA 1
ATOM 585 C C . ALA A 1 75 ? 6.988 3.992 -8.047 1 97.44 75 ALA A C 1
ATOM 587 O O . ALA A 1 75 ? 5.828 4.355 -8.25 1 97.44 75 ALA A O 1
ATOM 588 N N . ALA A 1 76 ? 7.75 3.4 -8.93 1 96.75 76 ALA A N 1
ATOM 589 C CA . ALA A 1 76 ? 7.215 3.111 -10.258 1 96.75 76 ALA A CA 1
ATOM 590 C C . ALA A 1 76 ? 6.086 2.086 -10.18 1 96.75 76 ALA A C 1
ATOM 592 O O . ALA A 1 76 ? 5.059 2.238 -10.844 1 96.75 76 ALA A O 1
ATOM 593 N N . VAL A 1 77 ? 6.246 1.058 -9.398 1 97.88 77 VAL A N 1
ATOM 594 C CA . VAL A 1 77 ? 5.203 0.051 -9.219 1 97.88 77 VAL A CA 1
ATOM 595 C C . VAL A 1 77 ? 3.953 0.704 -8.633 1 97.88 77 VAL A C 1
ATOM 597 O O . VAL A 1 77 ? 2.85 0.522 -9.156 1 97.88 77 VAL A O 1
ATOM 600 N N . LEU A 1 78 ? 4.137 1.484 -7.598 1 97.81 78 LEU A N 1
ATOM 601 C CA . LEU A 1 78 ? 3.035 2.191 -6.953 1 97.81 78 LEU A CA 1
ATOM 602 C C . LEU A 1 78 ? 2.291 3.068 -7.953 1 97.81 78 LEU A C 1
ATOM 604 O O . LEU A 1 78 ? 1.059 3.061 -7.992 1 97.81 78 LEU A O 1
ATOM 608 N N . SER A 1 79 ? 3.02 3.793 -8.727 1 96.69 79 SER A N 1
ATOM 609 C CA . SER A 1 79 ? 2.43 4.742 -9.664 1 96.69 79 SER A CA 1
ATOM 610 C C . SER A 1 79 ? 1.628 4.027 -10.75 1 96.69 79 SER A C 1
ATOM 612 O O . SER A 1 79 ? 0.656 4.574 -11.273 1 96.69 79 SER A O 1
ATOM 614 N N . ASN A 1 80 ? 1.969 2.838 -11.047 1 96.94 80 ASN A N 1
ATOM 615 C CA . ASN A 1 80 ? 1.308 2.09 -12.109 1 96.94 80 ASN A CA 1
ATOM 616 C C . ASN A 1 80 ? 0.146 1.259 -11.57 1 96.94 80 ASN A C 1
ATOM 618 O O . ASN A 1 80 ? -0.64 0.71 -12.344 1 96.94 80 ASN A O 1
ATOM 622 N N . GLU A 1 81 ? 0.018 1.097 -10.25 1 96.75 81 GLU A N 1
ATOM 623 C CA . GLU A 1 81 ? -1.131 0.41 -9.672 1 96.75 81 GLU A CA 1
ATOM 624 C C . GLU A 1 81 ? -2.422 1.184 -9.922 1 96.75 81 GLU A C 1
ATOM 626 O O . GLU A 1 81 ? -2.439 2.414 -9.844 1 96.75 81 GLU A O 1
ATOM 631 N N . PRO A 1 82 ? -3.516 0.553 -10.203 1 97.12 82 PRO A N 1
ATOM 632 C CA . PRO A 1 82 ? -4.812 1.23 -10.234 1 97.12 82 PRO A CA 1
ATOM 633 C C . PRO A 1 82 ? -5.137 1.933 -8.914 1 97.12 82 PRO A C 1
ATOM 635 O O . PRO A 1 82 ? -4.695 1.493 -7.852 1 97.12 82 PRO A O 1
ATOM 638 N N . ALA A 1 83 ? -5.922 2.977 -9.078 1 98.12 83 ALA A N 1
ATOM 639 C CA . ALA A 1 83 ? -6.441 3.609 -7.871 1 98.12 83 ALA A CA 1
ATOM 640 C C . ALA A 1 83 ? -7.168 2.596 -6.992 1 98.12 83 ALA A C 1
ATOM 642 O O . ALA A 1 83 ? -7.918 1.753 -7.492 1 98.12 83 ALA A O 1
ATOM 643 N N . GLY A 1 84 ? -6.941 2.613 -5.641 1 98.81 84 GLY A N 1
ATOM 644 C CA . GLY A 1 84 ? -7.559 1.688 -4.707 1 98.81 84 GLY A CA 1
ATOM 645 C C . GLY A 1 84 ? -6.641 0.552 -4.293 1 98.81 84 GLY A C 1
ATOM 646 O O . GLY A 1 84 ? -6.93 -0.175 -3.344 1 98.81 84 GLY A O 1
ATOM 647 N N . LEU A 1 85 ? -5.543 0.382 -4.996 1 98.94 85 LEU A N 1
ATOM 648 C CA . LEU A 1 85 ? -4.488 -0.527 -4.562 1 98.94 85 LEU A CA 1
ATOM 649 C C . LEU A 1 85 ? -3.32 0.246 -3.957 1 98.94 85 LEU A C 1
ATOM 651 O O . LEU A 1 85 ? -2.99 1.342 -4.414 1 98.94 85 LEU A O 1
ATOM 655 N N . SER A 1 86 ? -2.707 -0.29 -2.908 1 98.88 86 SER A N 1
ATOM 656 C CA . SER A 1 86 ? -1.613 0.315 -2.154 1 98.88 86 SER A CA 1
ATOM 657 C C . SER A 1 86 ? -0.552 -0.719 -1.794 1 98.88 86 SER A C 1
ATOM 659 O O . SER A 1 86 ? -0.712 -1.907 -2.082 1 98.88 86 SER A O 1
ATOM 661 N N . ILE A 1 87 ? 0.582 -0.268 -1.333 1 98.94 87 ILE A N 1
ATOM 662 C CA . ILE A 1 87 ? 1.606 -1.161 -0.801 1 98.94 87 ILE A CA 1
ATOM 663 C C . ILE A 1 87 ? 1.801 -0.894 0.689 1 98.94 87 ILE A C 1
ATOM 665 O O . ILE A 1 87 ? 1.934 0.259 1.107 1 98.94 87 ILE A O 1
ATOM 669 N N . GLY A 1 88 ? 1.692 -1.881 1.507 1 98.88 88 GLY A N 1
ATOM 670 C CA . GLY A 1 88 ? 1.956 -1.92 2.938 1 98.88 88 GLY A CA 1
ATOM 671 C C . GLY A 1 88 ? 2.533 -3.244 3.4 1 98.88 88 GLY A C 1
ATOM 672 O O . GLY A 1 88 ? 2.979 -4.055 2.584 1 98.88 88 GLY A O 1
ATOM 673 N N . LYS A 1 89 ? 2.672 -3.428 4.652 1 98.88 89 LYS A N 1
ATOM 674 C CA . LYS A 1 89 ? 3.232 -4.652 5.215 1 98.88 89 LYS A CA 1
ATOM 675 C C . LYS A 1 89 ? 2.221 -5.793 5.16 1 98.88 89 LYS A C 1
ATOM 677 O O . LYS A 1 89 ? 1.077 -5.637 5.594 1 98.88 89 LYS A O 1
ATOM 682 N N . VAL A 1 90 ? 2.625 -6.871 4.62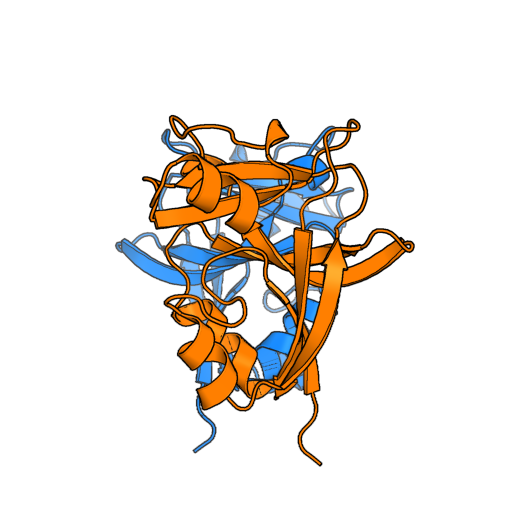9 1 98.94 90 VAL A N 1
ATOM 683 C CA . VAL A 1 90 ? 1.842 -8.094 4.496 1 98.94 90 VAL A CA 1
ATOM 684 C C . VAL A 1 90 ? 2.461 -9.203 5.348 1 98.94 90 VAL A C 1
ATOM 686 O O . VAL A 1 90 ? 3.676 -9.414 5.316 1 98.94 90 VAL A O 1
ATOM 689 N N . LYS A 1 91 ? 1.618 -9.844 6.184 1 98.94 91 LYS A N 1
ATOM 690 C CA . LYS A 1 91 ? 2.082 -10.961 7 1 98.94 91 LYS A CA 1
ATOM 691 C C . LYS A 1 91 ? 1.986 -12.281 6.234 1 98.94 91 LYS A C 1
ATOM 693 O O . LYS A 1 91 ? 0.925 -12.617 5.707 1 98.94 91 LYS A O 1
ATOM 698 N N . LEU A 1 92 ? 3.131 -12.984 6.223 1 98.88 92 LEU A N 1
ATOM 699 C CA . LEU A 1 92 ? 3.207 -14.258 5.512 1 98.88 92 LEU A CA 1
ATOM 700 C C . LEU A 1 92 ? 2.891 -15.422 6.445 1 98.88 92 LEU A C 1
ATOM 702 O O . LEU A 1 92 ? 2.754 -15.227 7.656 1 98.88 92 LEU A O 1
ATOM 706 N N . ALA A 1 93 ? 2.736 -16.578 5.914 1 98.81 93 ALA A N 1
ATOM 707 C CA . ALA A 1 93 ? 2.328 -17.766 6.648 1 98.81 93 ALA A CA 1
ATOM 708 C C . ALA A 1 93 ? 3.336 -18.109 7.746 1 98.81 93 ALA A C 1
ATOM 710 O O . ALA A 1 93 ? 2.963 -18.625 8.805 1 98.81 93 ALA A O 1
ATOM 711 N N . ASP A 1 94 ? 4.547 -17.781 7.57 1 98.56 94 ASP A N 1
ATOM 712 C CA . ASP A 1 94 ? 5.574 -18.141 8.539 1 98.56 94 ASP A CA 1
ATOM 713 C C . ASP A 1 94 ? 5.719 -17.062 9.609 1 98.56 94 ASP A C 1
ATOM 715 O O . ASP A 1 94 ? 6.605 -17.141 10.469 1 98.56 94 ASP A O 1
ATOM 719 N N . GLY A 1 95 ? 4.973 -16.016 9.461 1 98.12 95 GLY A N 1
ATOM 720 C CA . GLY A 1 95 ? 4.969 -14.977 10.469 1 98.12 95 GLY A CA 1
ATOM 721 C C . GLY A 1 95 ? 5.793 -13.766 10.086 1 98.12 95 GLY A C 1
ATOM 722 O O . GLY A 1 95 ? 5.68 -12.711 10.703 1 98.12 95 GLY A O 1
ATOM 723 N N . SER A 1 96 ? 6.609 -13.922 9.062 1 98.31 96 SER A N 1
ATOM 724 C CA . SER A 1 96 ? 7.406 -12.781 8.625 1 98.31 96 SER A CA 1
ATOM 725 C C . SER A 1 96 ? 6.539 -11.727 7.941 1 98.31 96 SER A C 1
ATOM 727 O O . SER A 1 96 ? 5.41 -12.016 7.535 1 98.31 96 SER A O 1
ATOM 729 N N . GLU A 1 97 ? 7.008 -10.547 7.906 1 98.56 97 GLU A N 1
ATOM 730 C CA . GLU A 1 97 ? 6.336 -9.414 7.273 1 98.56 97 GLU A CA 1
ATOM 731 C C . GLU A 1 97 ? 7.164 -8.859 6.117 1 98.56 97 GLU A C 1
ATOM 733 O O . GLU A 1 97 ? 8.375 -8.664 6.246 1 98.56 97 GLU A O 1
ATOM 738 N N . VAL A 1 98 ? 6.637 -8.68 4.93 1 98.81 98 VAL A N 1
ATOM 739 C CA . VAL A 1 98 ? 7.254 -8.039 3.775 1 98.81 98 VAL A CA 1
ATOM 740 C C . VAL A 1 98 ? 6.309 -6.988 3.197 1 98.81 98 VAL A C 1
ATOM 742 O O . VAL A 1 98 ? 5.109 -6.996 3.488 1 98.81 98 VAL A O 1
ATOM 745 N N . LEU A 1 99 ? 6.789 -6.066 2.402 1 98.88 99 LEU A N 1
ATOM 746 C CA . LEU A 1 99 ? 5.91 -5.18 1.645 1 98.88 99 LEU A CA 1
ATOM 747 C C . LEU A 1 99 ? 5.082 -5.969 0.636 1 98.88 99 LEU A C 1
ATOM 749 O O . LEU A 1 99 ? 5.562 -6.949 0.061 1 98.88 99 LEU A O 1
ATOM 753 N N . GLY A 1 100 ? 3.848 -5.488 0.409 1 98.94 100 GLY A N 1
ATOM 754 C CA . GLY A 1 100 ? 2.99 -6.172 -0.546 1 98.94 100 GLY A CA 1
ATOM 755 C C . GLY A 1 100 ? 1.787 -5.348 -0.963 1 98.94 100 GLY A C 1
ATOM 756 O O . GLY A 1 100 ? 1.456 -4.352 -0.315 1 98.94 100 GLY A O 1
ATOM 757 N N . VAL A 1 101 ? 1.17 -5.734 -2.018 1 98.94 101 VAL A N 1
ATOM 758 C CA . VAL A 1 101 ? 0.036 -5.016 -2.59 1 98.94 101 VAL A CA 1
ATOM 759 C C . VAL A 1 101 ? -1.232 -5.344 -1.805 1 98.94 101 VAL A C 1
ATOM 761 O O . VAL A 1 101 ? -1.52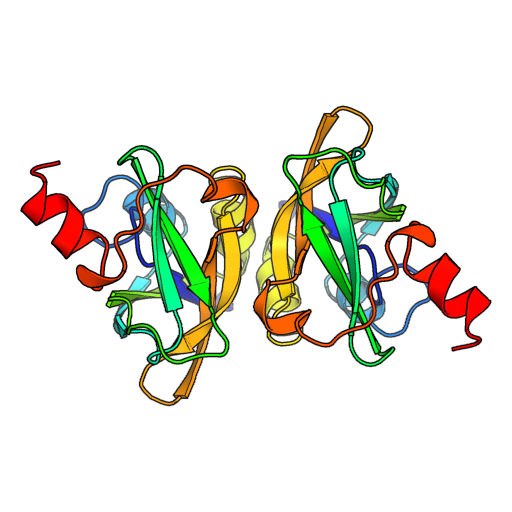6 -6.512 -1.546 1 98.94 101 VAL A O 1
ATOM 764 N N . LEU A 1 102 ? -1.993 -4.344 -1.411 1 98.94 102 LEU A N 1
ATOM 765 C CA . LEU A 1 102 ? -3.234 -4.402 -0.646 1 98.94 102 LEU A CA 1
ATOM 766 C C . LEU A 1 102 ? -4.34 -3.623 -1.348 1 98.94 102 LEU A C 1
ATOM 768 O O . LEU A 1 102 ? -4.074 -2.857 -2.275 1 98.94 102 LEU A O 1
ATOM 772 N N . GLY A 1 103 ? -5.559 -3.883 -0.955 1 98.94 103 GLY A N 1
ATOM 773 C CA . GLY A 1 103 ? -6.703 -3.135 -1.449 1 98.94 103 GLY A CA 1
ATOM 774 C C . GLY A 1 103 ? -7.285 -2.188 -0.419 1 98.94 103 GLY A C 1
ATOM 775 O O . GLY A 1 103 ? -7.301 -2.494 0.775 1 98.94 103 GLY A O 1
ATOM 776 N N . GLU A 1 104 ? -7.789 -1.164 -0.918 1 98.88 104 GLU A N 1
ATOM 777 C CA . GLU A 1 104 ? -8.508 -0.208 -0.079 1 98.88 104 GLU A CA 1
ATOM 778 C C . GLU A 1 104 ? -9.984 -0.575 0.039 1 98.88 104 GLU A C 1
ATOM 780 O O . GLU A 1 104 ? -10.57 -1.115 -0.9 1 98.88 104 GLU A O 1
ATOM 785 N N . PRO A 1 105 ? -10.617 -0.194 1.147 1 98.75 105 PRO A N 1
ATOM 786 C CA . PRO A 1 105 ? -12 -0.608 1.375 1 98.75 105 PRO A CA 1
ATOM 787 C C . PRO A 1 105 ? -12.961 -0.081 0.308 1 98.75 105 PRO A C 1
ATOM 789 O O . PRO A 1 105 ? -13.836 -0.813 -0.156 1 98.75 105 PRO A O 1
ATOM 792 N N . TRP A 1 106 ? -12.828 1.131 -0.081 1 98.75 106 TRP A N 1
ATOM 793 C CA . TRP A 1 106 ? -13.766 1.682 -1.052 1 98.75 106 TRP A CA 1
ATOM 794 C C . TRP A 1 106 ? -13.711 0.904 -2.363 1 98.75 106 TRP A C 1
ATOM 796 O O . TRP A 1 106 ? -14.719 0.783 -3.062 1 98.75 106 TRP A O 1
ATOM 806 N N . LEU A 1 107 ? -12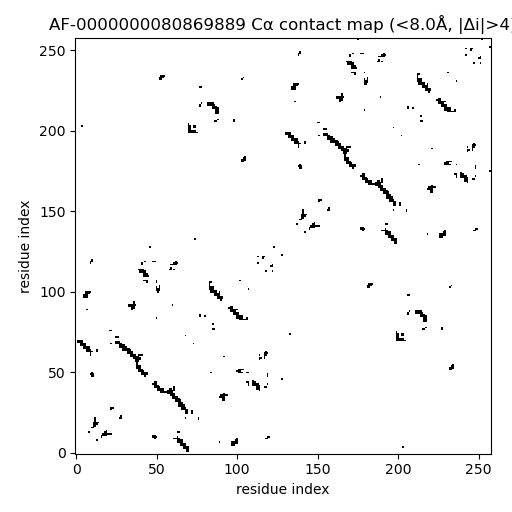.555 0.421 -2.785 1 98.81 107 LEU A N 1
ATOM 807 C CA . LEU A 1 107 ? -12.352 -0.28 -4.051 1 98.81 107 LEU A CA 1
ATOM 808 C C . LEU A 1 107 ? -13.195 -1.546 -4.109 1 98.81 107 LEU A C 1
ATOM 810 O O . LEU A 1 107 ? -13.68 -1.926 -5.184 1 98.81 107 LEU A O 1
ATOM 814 N N . VAL A 1 108 ? -13.383 -2.229 -2.949 1 98.81 108 VAL A N 1
ATOM 815 C CA . VAL A 1 108 ? -13.961 -3.566 -2.982 1 98.81 108 VAL A CA 1
ATOM 816 C C . VAL A 1 108 ? -15.469 -3.48 -2.771 1 98.81 108 VAL A C 1
ATOM 818 O O . VAL A 1 108 ? -16.172 -4.492 -2.84 1 98.81 108 VAL A O 1
ATOM 821 N N . GLU A 1 109 ? -16.016 -2.273 -2.467 1 98.56 109 GLU A N 1
ATOM 822 C CA . GLU A 1 109 ? -17.453 -2.109 -2.309 1 98.56 109 GLU A CA 1
ATOM 823 C C . GLU A 1 109 ? -18.203 -2.527 -3.574 1 98.56 109 GLU A C 1
ATOM 825 O O . GLU A 1 109 ? -17.875 -2.064 -4.672 1 98.56 109 GLU A O 1
ATOM 830 N N . GLY A 1 110 ? -19.109 -3.41 -3.391 1 98.44 110 GLY A N 1
ATOM 831 C CA . GLY A 1 110 ? -19.922 -3.867 -4.512 1 98.44 110 GLY A CA 1
ATOM 832 C C . GLY A 1 110 ? -19.203 -4.875 -5.391 1 98.44 110 GLY A C 1
ATOM 833 O O . GLY A 1 110 ? -19.75 -5.316 -6.406 1 98.44 110 GLY A O 1
ATOM 834 N N . GLN A 1 111 ? -18.047 -5.223 -5.008 1 98.88 111 GLN A N 1
ATOM 835 C CA . GLN A 1 111 ? -17.266 -6.18 -5.789 1 98.88 111 GLN A CA 1
ATOM 836 C C . GLN A 1 111 ? -17.484 -7.605 -5.289 1 98.88 111 GLN A C 1
ATOM 838 O O . GLN A 1 111 ? -17.938 -7.809 -4.16 1 98.88 111 GLN A O 1
ATOM 843 N N . ARG A 1 112 ? -17.109 -8.625 -6.086 1 98.81 112 ARG A N 1
ATOM 844 C CA . ARG A 1 112 ? -17.234 -10.031 -5.742 1 98.81 112 ARG A CA 1
ATOM 845 C C . ARG A 1 112 ? -16.125 -10.477 -4.801 1 98.81 112 ARG A C 1
ATOM 847 O O . ARG A 1 112 ? -14.945 -10.359 -5.129 1 98.81 112 ARG A O 1
ATOM 854 N N . GLU A 1 113 ? -16.594 -10.883 -3.615 1 98.88 113 GLU A N 1
ATOM 855 C CA . GLU A 1 113 ? -15.617 -11.5 -2.723 1 98.88 113 GLU A CA 1
ATOM 856 C C . GLU A 1 113 ? -15.219 -12.891 -3.215 1 98.88 113 GLU A C 1
ATOM 858 O O . GLU A 1 113 ? -16.078 -13.711 -3.537 1 98.88 113 GLU A O 1
ATOM 863 N N . ILE A 1 114 ? -13.906 -13.172 -3.299 1 98.94 114 ILE A N 1
ATOM 864 C CA . ILE A 1 114 ? -13.422 -14.453 -3.805 1 98.94 114 ILE A CA 1
ATOM 865 C C . ILE A 1 114 ? -12.492 -15.102 -2.777 1 98.94 114 ILE A C 1
ATOM 867 O O . ILE A 1 114 ? -11.609 -15.883 -3.133 1 98.94 114 ILE A O 1
ATOM 871 N N . THR A 1 115 ? -12.625 -14.773 -1.564 1 98.88 115 THR A N 1
ATOM 872 C CA . THR A 1 115 ? -11.797 -15.273 -0.473 1 98.88 115 THR A CA 1
ATOM 873 C C . THR A 1 115 ? -11.719 -16.797 -0.512 1 98.88 115 THR A C 1
ATOM 875 O O . THR A 1 115 ? -10.648 -17.375 -0.294 1 98.88 115 THR A O 1
ATOM 878 N N . ALA A 1 116 ? -12.742 -17.438 -0.731 1 98.62 116 ALA A N 1
ATOM 879 C CA . ALA A 1 116 ? -12.844 -18.891 -0.676 1 98.62 116 ALA A CA 1
ATOM 880 C C . ALA A 1 116 ? -11.93 -19.547 -1.716 1 98.62 116 ALA A C 1
ATOM 882 O O . ALA A 1 116 ? -11.562 -20.719 -1.579 1 98.62 116 ALA A O 1
ATOM 883 N N . THR A 1 117 ? -11.578 -18.766 -2.816 1 98.75 117 THR A N 1
ATOM 884 C CA . THR A 1 117 ? -10.734 -19.344 -3.857 1 98.75 117 THR A CA 1
ATOM 885 C C . THR A 1 117 ? -9.289 -19.438 -3.381 1 98.75 117 THR A C 1
ATOM 887 O O . THR A 1 117 ? -8.492 -20.203 -3.943 1 98.75 117 THR A O 1
ATOM 890 N N . GLY A 1 118 ? -8.883 -18.578 -2.398 1 98.75 118 GLY A N 1
ATOM 891 C CA . GLY A 1 118 ? -7.543 -18.609 -1.83 1 98.75 118 GLY A CA 1
ATOM 892 C C . GLY A 1 118 ? -6.52 -17.859 -2.66 1 98.75 118 GLY A C 1
ATOM 893 O O . GLY A 1 118 ? -5.348 -17.781 -2.285 1 98.75 118 GLY A O 1
ATOM 894 N N . GLY A 1 119 ? -6.996 -17.406 -3.883 1 98.88 119 GLY A N 1
ATOM 895 C CA . GLY A 1 119 ? -6.023 -16.703 -4.711 1 98.88 119 GLY A CA 1
ATOM 896 C C . GLY A 1 119 ? -6.547 -16.359 -6.094 1 98.88 119 GLY A C 1
ATOM 897 O O . GLY A 1 119 ? -7.492 -16.984 -6.574 1 98.88 119 GLY A O 1
ATOM 898 N N . TRP A 1 120 ? -5.875 -15.484 -6.703 1 98.88 120 TRP A N 1
ATOM 899 C CA . TRP A 1 120 ? -6.277 -14.945 -8 1 98.88 120 TRP A CA 1
ATOM 900 C C . TRP A 1 120 ? -6.207 -16.016 -9.078 1 98.88 120 TRP A C 1
ATOM 902 O O . TRP A 1 120 ? -7.125 -16.141 -9.898 1 98.88 120 TRP A O 1
ATOM 912 N N . ARG A 1 121 ? -5.102 -16.75 -9.125 1 98.69 121 ARG A N 1
ATOM 913 C CA . ARG A 1 121 ? -4.977 -17.797 -10.141 1 98.69 121 ARG A CA 1
ATOM 914 C C . ARG A 1 121 ? -6.125 -18.797 -10.047 1 98.69 121 ARG A C 1
ATOM 916 O O . ARG A 1 121 ? -6.715 -19.172 -11.062 1 98.69 121 ARG A O 1
ATOM 923 N N . ARG A 1 122 ? -6.375 -19.234 -8.828 1 98.31 122 ARG A N 1
ATOM 924 C CA . ARG A 1 122 ? -7.453 -20.203 -8.633 1 98.31 122 ARG A CA 1
ATOM 925 C C . ARG A 1 122 ? -8.789 -19.625 -9.094 1 98.31 122 ARG A C 1
ATOM 927 O O . ARG A 1 122 ? -9.594 -20.328 -9.711 1 98.31 122 ARG A O 1
ATOM 934 N N . TYR A 1 123 ? -9.047 -18.406 -8.781 1 98.81 123 TYR A N 1
ATOM 935 C CA . TYR A 1 123 ? -10.281 -17.75 -9.203 1 98.81 123 TYR A CA 1
ATOM 936 C C . TYR A 1 123 ? -10.375 -17.703 -10.727 1 98.81 123 TYR A C 1
ATOM 938 O O . TYR A 1 123 ? -11.391 -18.094 -11.305 1 98.81 123 TYR A O 1
ATOM 946 N N . THR A 1 124 ? -9.273 -17.234 -11.406 1 98.31 124 THR A N 1
ATOM 947 C CA . THR A 1 124 ? -9.328 -17.016 -12.852 1 98.31 124 THR A CA 1
ATOM 948 C C . THR A 1 124 ? -9.414 -18.344 -13.594 1 98.31 124 THR A C 1
ATOM 950 O O . THR A 1 124 ? -10.055 -18.453 -14.641 1 98.31 124 THR A O 1
ATOM 953 N N . GLU A 1 125 ? -8.742 -19.297 -13.086 1 96.88 125 GLU A N 1
ATOM 954 C CA . GLU A 1 125 ? -8.867 -20.625 -13.672 1 96.88 125 GLU A CA 1
ATOM 955 C C . GLU A 1 125 ? -10.297 -21.141 -13.578 1 96.88 125 GLU A C 1
ATOM 957 O O . GLU A 1 125 ? -10.805 -21.75 -14.516 1 96.88 125 GLU A O 1
ATOM 962 N N . GLY A 1 126 ? -10.875 -20.906 -12.422 1 95.19 126 GLY A N 1
ATOM 963 C CA . GLY A 1 126 ? -12.242 -21.344 -12.219 1 95.19 126 GLY A CA 1
ATOM 964 C C . GLY A 1 126 ? -13.25 -20.594 -13.07 1 95.19 126 GLY A C 1
ATOM 965 O O . GLY A 1 126 ? -14.258 -21.156 -13.5 1 95.19 126 GLY A O 1
ATOM 966 N N . GLU A 1 127 ? -12.969 -19.344 -13.367 1 93.31 127 GLU A N 1
ATOM 967 C CA . GLU A 1 127 ? -13.898 -18.5 -14.102 1 93.31 127 GLU A CA 1
ATOM 968 C C . GLU A 1 127 ? -13.602 -18.516 -15.594 1 93.31 127 GLU A C 1
ATOM 970 O O . GLU A 1 127 ? -14.43 -18.078 -16.406 1 93.31 127 GLU A O 1
ATOM 975 N N . GLY A 1 128 ? -12.469 -19.078 -15.852 1 90.56 128 GLY A N 1
ATOM 976 C CA . GLY A 1 128 ? -12.07 -19.062 -17.25 1 90.56 128 GLY A CA 1
ATOM 977 C C . GLY A 1 128 ? -11.766 -17.672 -17.781 1 90.56 128 GLY A C 1
ATOM 978 O O . GLY A 1 128 ? -12.117 -17.344 -18.906 1 90.56 128 GLY A O 1
ATOM 979 N N . ILE A 1 129 ? -11.227 -16.969 -17.016 1 88.38 129 ILE A N 1
ATOM 980 C CA . ILE A 1 129 ? -10.844 -15.617 -17.422 1 88.38 129 ILE A CA 1
ATOM 981 C C . ILE A 1 129 ? -9.336 -15.445 -17.297 1 88.38 129 ILE A C 1
ATOM 983 O O . ILE A 1 129 ? -8.672 -16.172 -16.547 1 88.38 129 ILE A O 1
ATOM 987 N N . MET B 1 1 ? 19.844 13.516 -13.258 1 59.69 1 MET B N 1
ATOM 988 C CA . MET B 1 1 ? 18.938 14 -12.219 1 59.69 1 MET B CA 1
ATOM 989 C C . MET B 1 1 ? 18.109 12.859 -11.641 1 59.69 1 MET B C 1
ATOM 991 O O . MET B 1 1 ? 17.641 11.992 -12.383 1 59.69 1 MET B O 1
ATOM 995 N N . THR B 1 2 ? 18.188 12.695 -10.32 1 82.62 2 THR B N 1
ATOM 996 C CA . THR B 1 2 ? 17.547 11.531 -9.719 1 82.62 2 THR B CA 1
ATOM 997 C C . THR B 1 2 ? 16.031 11.609 -9.898 1 82.62 2 THR B C 1
ATOM 999 O O . THR B 1 2 ? 15.43 12.672 -9.727 1 82.62 2 THR B O 1
ATOM 1002 N N . GLU B 1 3 ? 15.391 10.625 -10.562 1 94.38 3 GLU B N 1
ATOM 1003 C CA . GLU B 1 3 ? 13.945 10.586 -10.742 1 94.38 3 GLU B CA 1
ATOM 1004 C C . GLU B 1 3 ? 13.219 10.727 -9.406 1 94.38 3 GLU B C 1
ATOM 1006 O O . GLU B 1 3 ? 13.672 10.195 -8.383 1 94.38 3 GLU B O 1
ATOM 1011 N N . THR B 1 4 ? 12.227 11.648 -9.344 1 97.75 4 THR B N 1
ATOM 1012 C CA . THR B 1 4 ? 11.484 11.914 -8.109 1 97.75 4 THR B CA 1
ATOM 1013 C C . THR B 1 4 ? 9.992 11.656 -8.312 1 97.75 4 THR B C 1
ATOM 1015 O O . THR B 1 4 ? 9.531 11.477 -9.438 1 97.75 4 THR B O 1
ATOM 1018 N N . ALA B 1 5 ? 9.234 11.523 -7.262 1 98.12 5 ALA B N 1
ATOM 1019 C CA . ALA B 1 5 ? 7.773 11.445 -7.219 1 98.12 5 ALA B CA 1
ATOM 1020 C C . ALA B 1 5 ? 7.219 12.188 -6.004 1 98.12 5 ALA B C 1
ATOM 1022 O O . ALA B 1 5 ? 7.965 12.539 -5.09 1 98.12 5 ALA B O 1
ATOM 1023 N N . LEU B 1 6 ? 5.984 12.461 -6.059 1 98.69 6 LEU B N 1
ATOM 1024 C CA . LEU B 1 6 ? 5.328 13.188 -4.973 1 98.69 6 LEU B CA 1
ATOM 1025 C C . LEU B 1 6 ? 4.734 12.219 -3.957 1 98.69 6 LEU B C 1
ATOM 1027 O O . LEU B 1 6 ? 4.234 11.148 -4.328 1 98.69 6 LEU B O 1
ATOM 1031 N N . LEU B 1 7 ? 4.785 12.57 -2.686 1 98.88 7 LEU B N 1
ATOM 1032 C CA . LEU B 1 7 ? 4.215 11.844 -1.558 1 98.88 7 LEU B CA 1
ATOM 1033 C C . LEU B 1 7 ? 3.416 12.773 -0.654 1 98.88 7 LEU B C 1
ATOM 1035 O O . LEU B 1 7 ? 3.949 13.766 -0.154 1 98.88 7 LEU B O 1
ATOM 1039 N N . ALA B 1 8 ? 2.166 12.477 -0.488 1 98.94 8 ALA B N 1
ATOM 1040 C CA . ALA B 1 8 ? 1.332 13.164 0.494 1 98.94 8 ALA B CA 1
ATOM 1041 C C . ALA B 1 8 ? 1.434 12.5 1.863 1 98.94 8 ALA B C 1
ATOM 1043 O O . ALA B 1 8 ? 1.265 11.281 1.982 1 98.94 8 ALA B O 1
ATOM 1044 N N . VAL B 1 9 ? 1.707 13.258 2.895 1 98.94 9 VAL B N 1
ATOM 1045 C CA . VAL B 1 9 ? 1.773 12.789 4.273 1 98.94 9 VAL B CA 1
ATOM 1046 C C . VAL B 1 9 ? 0.825 13.602 5.148 1 98.94 9 VAL B C 1
ATOM 1048 O O . VAL B 1 9 ? 0.688 14.812 4.965 1 98.94 9 VAL B O 1
ATOM 1051 N N . ASN B 1 10 ? 0.19 12.922 6.105 1 98.94 10 ASN B N 1
ATOM 1052 C CA . ASN B 1 10 ? -0.882 13.562 6.855 1 98.94 10 ASN B CA 1
ATOM 1053 C C . ASN B 1 10 ? -0.705 13.375 8.359 1 98.94 10 ASN B C 1
ATOM 1055 O O . ASN B 1 10 ? -1.645 13.578 9.133 1 98.94 10 ASN B O 1
ATOM 1059 N N . GLY B 1 11 ? 0.456 12.922 8.773 1 98.81 11 GLY B N 1
ATOM 1060 C CA . GLY B 1 11 ? 0.749 12.664 10.172 1 98.81 11 GLY B CA 1
ATOM 1061 C C . GLY B 1 11 ? 2.166 13.039 10.562 1 98.81 11 GLY B C 1
ATOM 1062 O O . GLY B 1 11 ? 2.629 14.141 10.266 1 98.81 11 GLY B O 1
ATOM 1063 N N . THR B 1 12 ? 2.873 12.156 11.242 1 98.62 12 THR B N 1
ATOM 1064 C CA . THR B 1 12 ? 4.113 12.461 11.945 1 98.62 12 THR B CA 1
ATOM 1065 C C . THR B 1 12 ? 5.25 12.711 10.961 1 98.62 12 THR B C 1
ATOM 1067 O O . THR B 1 12 ? 6.289 13.258 11.328 1 98.62 12 THR B O 1
ATOM 1070 N N . LEU B 1 13 ? 5.094 12.422 9.734 1 98.81 13 LEU B N 1
ATOM 1071 C CA . LEU B 1 13 ? 6.094 12.695 8.711 1 98.81 13 LEU B CA 1
ATOM 1072 C C . LEU B 1 13 ? 6.07 14.164 8.305 1 98.81 13 LEU B C 1
ATOM 1074 O O . LEU B 1 13 ? 6.988 14.641 7.637 1 98.81 13 LEU B O 1
ATOM 1078 N N . MET B 1 14 ? 5.059 14.883 8.656 1 98.88 14 MET B N 1
ATOM 1079 C CA . MET B 1 14 ? 4.934 16.297 8.281 1 98.88 14 MET B CA 1
ATOM 1080 C C . MET B 1 14 ? 6.027 17.125 8.938 1 98.88 14 MET B C 1
ATOM 1082 O O . MET B 1 14 ? 6.637 16.703 9.922 1 98.88 14 MET B O 1
ATOM 1086 N N . ARG B 1 15 ? 6.266 18.312 8.344 1 98.81 15 ARG B N 1
ATOM 1087 C CA . ARG B 1 15 ? 7.281 19.219 8.859 1 98.81 15 ARG B CA 1
ATOM 1088 C C . ARG B 1 15 ? 7.07 19.484 10.352 1 98.81 15 ARG B C 1
ATOM 1090 O O . ARG B 1 15 ? 5.941 19.719 10.789 1 98.81 15 ARG B O 1
ATOM 1097 N N . GLY B 1 16 ? 8.227 19.375 11.07 1 98.19 16 GLY B N 1
ATOM 1098 C CA . GLY B 1 16 ? 8.195 19.75 12.477 1 98.19 16 GLY B CA 1
ATOM 1099 C C . GLY B 1 16 ? 7.746 18.625 13.383 1 98.19 16 GLY B C 1
ATOM 1100 O O . GLY B 1 16 ? 7.754 18.766 14.609 1 98.19 16 GLY B O 1
ATOM 1101 N N . LEU B 1 17 ? 7.355 17.484 12.867 1 98.25 17 LEU B N 1
ATOM 1102 C CA . LEU B 1 17 ? 6.859 16.391 13.688 1 98.25 17 LEU B CA 1
ATOM 1103 C C . LEU B 1 17 ? 7.887 15.258 13.758 1 98.25 17 LEU B C 1
ATOM 1105 O O . LEU B 1 17 ? 8.93 15.32 13.102 1 98.25 17 LEU B O 1
ATOM 1109 N N . LYS B 1 18 ? 7.641 14.352 14.602 1 96.62 18 LYS B N 1
ATOM 1110 C CA . LYS B 1 18 ? 8.578 13.383 15.164 1 96.62 18 LYS B CA 1
ATOM 1111 C C . LYS B 1 18 ? 9.312 12.633 14.055 1 96.62 18 LYS B C 1
ATOM 1113 O O . LYS B 1 18 ? 10.508 12.367 14.164 1 96.62 18 LYS B O 1
ATOM 1118 N N . LEU B 1 19 ? 8.672 12.273 12.969 1 98.06 19 LEU B N 1
ATOM 1119 C CA . LEU B 1 19 ? 9.281 11.375 11.992 1 98.06 19 LEU B CA 1
ATOM 1120 C C . LEU B 1 19 ? 9.656 12.133 10.719 1 98.06 19 LEU B C 1
ATOM 1122 O O . LEU B 1 19 ? 10.086 11.523 9.734 1 98.06 19 LEU B O 1
ATOM 1126 N N . ASN B 1 20 ? 9.531 13.438 10.664 1 98.56 20 ASN B N 1
ATOM 1127 C CA . ASN B 1 20 ? 9.883 14.227 9.492 1 98.56 20 ASN B CA 1
ATOM 1128 C C . ASN B 1 20 ? 11.32 13.977 9.047 1 98.56 20 ASN B C 1
ATOM 1130 O O . ASN B 1 20 ? 11.617 13.984 7.855 1 98.56 20 ASN B O 1
ATOM 1134 N N . PRO B 1 21 ? 12.289 13.742 9.953 1 97.81 21 PRO B N 1
ATOM 1135 C CA . PRO B 1 21 ? 13.664 13.469 9.539 1 97.81 21 PRO B CA 1
ATOM 1136 C C . PRO B 1 21 ? 13.773 12.242 8.625 1 97.81 21 PRO B C 1
ATOM 1138 O O . PRO B 1 21 ? 14.719 12.141 7.848 1 97.81 21 PRO B O 1
ATOM 1141 N N . ASN B 1 22 ? 12.805 11.266 8.695 1 97.31 22 ASN B N 1
ATOM 1142 C CA . ASN B 1 22 ? 12.797 10.125 7.785 1 97.31 22 ASN B CA 1
ATOM 1143 C C . ASN B 1 22 ? 12.672 10.578 6.332 1 97.31 22 ASN B C 1
ATOM 1145 O O . ASN B 1 22 ? 13.234 9.945 5.434 1 97.31 22 ASN B O 1
ATOM 1149 N N . LEU B 1 23 ? 11.938 11.695 6.082 1 98.06 23 LEU B N 1
ATOM 1150 C CA . LEU B 1 23 ? 11.773 12.203 4.727 1 98.06 23 LEU B CA 1
ATOM 1151 C C . LEU B 1 23 ? 13 13.016 4.305 1 98.06 23 LEU B C 1
ATOM 1153 O O . LEU B 1 23 ? 13.539 12.812 3.213 1 98.06 23 LEU B O 1
ATOM 1157 N N . THR B 1 24 ? 13.43 13.906 5.188 1 98 24 THR B N 1
ATOM 1158 C CA . THR B 1 24 ? 14.508 14.82 4.816 1 98 24 THR B CA 1
ATOM 1159 C C . THR B 1 24 ? 15.82 14.07 4.648 1 98 24 THR B C 1
ATOM 1161 O O . THR B 1 24 ? 16.594 14.359 3.732 1 98 24 THR B O 1
ATOM 1164 N N . SER B 1 25 ? 16.047 13.047 5.48 1 97 25 SER B N 1
ATOM 1165 C CA . SER B 1 25 ? 17.281 12.266 5.391 1 97 25 SER B CA 1
ATOM 1166 C C . SER B 1 25 ? 17.281 11.391 4.141 1 97 25 SER B C 1
ATOM 1168 O O . SER B 1 25 ? 18.344 10.977 3.668 1 97 25 SER B O 1
ATOM 1170 N N . ALA B 1 26 ? 16.141 11.203 3.631 1 95.81 26 ALA B N 1
ATOM 1171 C CA . ALA B 1 26 ? 16 10.383 2.43 1 95.81 26 ALA B CA 1
ATOM 1172 C C . ALA B 1 26 ? 16 11.25 1.173 1 95.81 26 ALA B C 1
ATOM 1174 O O . ALA B 1 26 ? 15.75 10.758 0.071 1 95.81 26 ALA B O 1
ATOM 1175 N N . GLY B 1 27 ? 16.234 12.539 1.367 1 97.31 27 GLY B N 1
ATOM 1176 C CA . GLY B 1 27 ? 16.312 13.438 0.227 1 97.31 27 GLY B CA 1
ATOM 1177 C C . GLY B 1 27 ? 14.984 14.086 -0.12 1 97.31 27 GLY B C 1
ATOM 1178 O O . GLY B 1 27 ? 14.82 14.641 -1.207 1 97.31 27 GLY B O 1
ATOM 1179 N N . GLY B 1 28 ? 14.102 14 0.79 1 98.38 28 GLY B N 1
ATOM 1180 C CA . GLY B 1 28 ? 12.797 14.609 0.565 1 98.38 28 GLY B CA 1
ATOM 1181 C C . GLY B 1 28 ? 12.836 16.125 0.614 1 98.38 28 GLY B C 1
ATOM 1182 O O . GLY B 1 28 ? 13.617 16.703 1.373 1 98.38 28 GLY B O 1
ATOM 1183 N N . ARG B 1 29 ? 11.953 16.75 -0.253 1 98.62 29 ARG B N 1
ATOM 1184 C CA . ARG B 1 29 ? 11.781 18.203 -0.292 1 98.62 29 ARG B CA 1
ATOM 1185 C C . ARG B 1 29 ? 10.312 18.578 -0.136 1 98.62 29 ARG B C 1
ATOM 1187 O O . ARG B 1 29 ? 9.453 18.062 -0.855 1 98.62 29 ARG B O 1
ATOM 1194 N N . PHE B 1 30 ? 10.117 19.453 0.746 1 98.88 30 PHE B N 1
ATOM 1195 C CA . PHE B 1 30 ? 8.773 19.969 0.916 1 98.88 30 PHE B CA 1
ATOM 1196 C C . PHE B 1 30 ? 8.32 20.719 -0.334 1 98.88 30 PHE B C 1
ATOM 1198 O O . PHE B 1 30 ? 9.062 21.531 -0.885 1 98.88 30 PHE B O 1
ATOM 1205 N N . VAL B 1 31 ? 7.055 20.422 -0.789 1 98.88 31 VAL B N 1
ATOM 1206 C CA . VAL B 1 31 ? 6.508 21.094 -1.969 1 98.88 31 VAL B CA 1
ATOM 1207 C C . VAL B 1 31 ? 5.426 22.078 -1.55 1 98.88 31 VAL B C 1
ATOM 1209 O O . VAL B 1 31 ? 5.5 23.266 -1.88 1 98.88 31 VAL B O 1
ATOM 1212 N N . ARG B 1 32 ? 4.363 21.562 -0.787 1 98.94 32 ARG B N 1
ATOM 1213 C CA . ARG B 1 32 ? 3.264 22.438 -0.397 1 98.94 32 ARG B CA 1
ATOM 1214 C C . ARG B 1 32 ? 2.402 21.797 0.681 1 98.94 32 ARG B C 1
ATOM 1216 O O . ARG B 1 32 ? 2.418 20.562 0.842 1 98.94 32 ARG B O 1
ATOM 1223 N N . GLU B 1 33 ? 1.705 22.672 1.418 1 98.88 33 GLU B N 1
ATOM 1224 C CA . GLU B 1 33 ? 0.535 22.219 2.17 1 98.88 33 GLU B CA 1
ATOM 1225 C C . GLU B 1 33 ? -0.657 21.984 1.248 1 98.88 33 GLU B C 1
ATOM 1227 O O . GLU B 1 33 ? -0.822 22.688 0.245 1 98.88 33 GLU B O 1
ATOM 1232 N N . ASP B 1 34 ? -1.488 21.016 1.556 1 98.88 34 ASP B N 1
ATOM 1233 C CA . ASP B 1 34 ? -2.662 20.672 0.759 1 98.88 34 ASP B CA 1
ATOM 1234 C C . ASP B 1 34 ? -3.709 19.953 1.605 1 98.88 34 ASP B C 1
ATOM 1236 O O . ASP B 1 34 ? -3.611 19.922 2.834 1 98.88 34 ASP B O 1
ATOM 1240 N N . LYS B 1 35 ? -4.707 19.484 1.05 1 98.94 35 LYS B N 1
ATOM 1241 C CA . LYS B 1 35 ? -5.742 18.672 1.669 1 98.94 35 LYS B CA 1
ATOM 1242 C C . LYS B 1 35 ? -6.273 17.625 0.689 1 98.94 35 LYS B C 1
ATOM 1244 O O . LYS B 1 35 ? -6.129 17.781 -0.525 1 98.94 35 LYS B O 1
ATOM 1249 N N . THR B 1 36 ? -6.844 16.578 1.174 1 98.94 36 THR B N 1
ATOM 1250 C CA . THR B 1 36 ? -7.547 15.617 0.334 1 98.94 36 THR B CA 1
ATOM 1251 C C . THR B 1 36 ? -8.836 16.219 -0.209 1 98.94 36 THR B C 1
ATOM 1253 O O . THR B 1 36 ? -9.234 17.312 0.181 1 98.94 36 THR B O 1
ATOM 1256 N N . ASP B 1 37 ? -9.422 15.461 -1.112 1 98.81 37 ASP B N 1
ATOM 1257 C CA . ASP B 1 37 ? -10.805 15.805 -1.401 1 98.81 37 ASP B CA 1
ATOM 1258 C C . ASP B 1 37 ? -11.719 15.461 -0.224 1 98.81 37 ASP B C 1
ATOM 1260 O O . ASP B 1 37 ? -11.234 15.141 0.865 1 98.81 37 ASP B O 1
ATOM 1264 N N . GLY B 1 38 ? -12.977 15.469 -0.297 1 98.81 38 GLY B N 1
ATOM 1265 C CA . GLY B 1 38 ? -13.891 15.406 0.828 1 98.81 38 GLY B CA 1
ATOM 1266 C C . GLY B 1 38 ? -14.344 13.992 1.151 1 98.81 38 GLY B C 1
ATOM 1267 O O . GLY B 1 38 ? -15.406 13.797 1.746 1 98.81 38 GLY B O 1
ATOM 1268 N N . TYR B 1 39 ? -13.562 12.953 0.869 1 98.88 39 TYR B N 1
ATOM 1269 C CA . TYR B 1 39 ? -14.031 11.57 0.968 1 98.88 39 TYR B CA 1
ATOM 1270 C C . TYR B 1 39 ? -13.086 10.734 1.814 1 98.88 39 TYR B C 1
ATOM 1272 O O . TYR B 1 39 ? -12.875 9.555 1.535 1 98.88 39 TYR B O 1
ATOM 1280 N N . TYR B 1 40 ? -12.477 11.297 2.854 1 98.94 40 TYR B N 1
ATOM 1281 C CA . TYR B 1 40 ? -11.578 10.562 3.742 1 98.94 40 TYR B CA 1
ATOM 1282 C C . TYR B 1 40 ? -12.055 10.648 5.188 1 98.94 40 TYR B C 1
ATOM 1284 O O . TYR B 1 40 ? -12.531 11.695 5.629 1 98.94 40 TYR B O 1
ATOM 1292 N N . ARG B 1 41 ? -11.898 9.609 5.934 1 98.94 41 ARG B N 1
ATOM 1293 C CA . ARG B 1 41 ? -12.016 9.562 7.387 1 98.94 41 ARG B CA 1
ATOM 1294 C C . ARG B 1 41 ? -10.648 9.391 8.039 1 98.94 41 ARG B C 1
ATOM 1296 O O . ARG B 1 41 ? -9.703 8.922 7.402 1 98.94 41 ARG B O 1
ATOM 1303 N N . LEU B 1 42 ? -10.586 9.781 9.211 1 98.94 42 LEU B N 1
ATOM 1304 C CA . LEU B 1 42 ? -9.312 9.859 9.922 1 98.94 42 LEU B CA 1
ATOM 1305 C C . LEU B 1 42 ? -9.438 9.305 11.336 1 98.94 42 LEU B C 1
ATOM 1307 O O . LEU B 1 42 ? -10.414 9.586 12.031 1 98.94 42 LEU B O 1
ATOM 1311 N N . TRP B 1 43 ? -8.445 8.531 11.836 1 99 43 TRP B N 1
ATOM 1312 C CA . TRP B 1 43 ? -8.383 7.977 13.18 1 99 43 TRP B CA 1
ATOM 1313 C C . TRP B 1 43 ? -7.047 8.305 13.844 1 99 43 TRP B C 1
ATOM 1315 O O . TRP B 1 43 ? -6.027 8.438 13.164 1 99 43 TRP B O 1
ATOM 1325 N N . SER B 1 44 ? -7.094 8.492 15.094 1 98.94 44 SER B N 1
ATOM 1326 C CA . SER B 1 44 ? -5.883 8.445 15.906 1 98.94 44 SER B CA 1
ATOM 1327 C C . SER B 1 44 ? -5.539 7.02 16.312 1 98.94 44 SER B C 1
ATOM 1329 O O . SER B 1 44 ? -6.379 6.305 16.859 1 98.94 44 SER B O 1
ATOM 1331 N N . ILE B 1 45 ? -4.289 6.59 16.062 1 98.88 45 ILE B N 1
ATOM 1332 C CA . ILE B 1 45 ? -3.797 5.285 16.484 1 98.88 45 ILE B CA 1
ATOM 1333 C C . ILE B 1 45 ? -2.979 5.438 17.766 1 98.88 45 ILE B C 1
ATOM 1335 O O . ILE B 1 45 ? -1.814 5.84 17.719 1 98.88 45 ILE B O 1
ATOM 1339 N N . ASN B 1 46 ? -3.586 5.18 18.875 1 98.44 46 ASN B N 1
ATOM 1340 C CA . ASN B 1 46 ? -3 5.258 20.203 1 98.44 46 ASN B CA 1
ATOM 1341 C C . ASN B 1 46 ? -2.416 6.641 20.484 1 98.44 46 ASN B C 1
ATOM 1343 O O . ASN B 1 46 ? -1.391 6.766 21.156 1 98.44 46 ASN B O 1
ATOM 1347 N N . ASP B 1 47 ? -2.879 7.652 19.859 1 98.25 47 ASP B N 1
ATOM 1348 C CA . ASP B 1 47 ? -2.398 9.023 19.969 1 98.25 47 ASP B CA 1
ATOM 1349 C C . ASP B 1 47 ? -0.94 9.133 19.531 1 98.25 47 ASP B C 1
ATOM 1351 O O . ASP B 1 47 ? -0.219 10.031 19.969 1 98.25 47 ASP B O 1
ATOM 1355 N N . ASP B 1 48 ? -0.536 8.211 18.703 1 98.38 48 ASP B N 1
ATOM 1356 C CA . ASP B 1 48 ? 0.853 8.18 18.266 1 98.38 48 ASP B CA 1
ATOM 1357 C C . ASP B 1 48 ? 0.981 8.672 16.828 1 98.38 48 ASP B C 1
ATOM 1359 O O . ASP B 1 48 ? 1.956 9.344 16.469 1 98.38 48 ASP B O 1
ATOM 1363 N N . HIS B 1 49 ? 0.083 8.336 15.992 1 98.81 49 HIS B N 1
ATOM 1364 C CA . HIS B 1 49 ? 0.01 8.75 14.602 1 98.81 49 HIS B CA 1
ATOM 1365 C C . HIS B 1 49 ? -1.395 8.555 14.039 1 98.81 49 HIS B C 1
ATOM 1367 O O . HIS B 1 49 ? -2.191 7.797 14.602 1 98.81 49 HIS B O 1
ATOM 1373 N N . PRO B 1 50 ? -1.743 9.297 12.961 1 98.94 50 PRO B N 1
ATOM 1374 C CA . PRO B 1 50 ? -3.062 9.094 12.352 1 98.94 50 PRO B CA 1
ATOM 1375 C C . PRO B 1 50 ? -3.061 7.996 11.289 1 98.94 50 PRO B C 1
ATOM 1377 O O . PRO B 1 50 ? -1.995 7.562 10.852 1 98.94 50 PRO B O 1
ATOM 1380 N N . ALA B 1 51 ? -4.184 7.555 10.969 1 99 51 ALA B N 1
ATOM 1381 C CA . ALA B 1 51 ? -4.504 6.75 9.797 1 99 51 ALA B CA 1
ATOM 1382 C C . ALA B 1 51 ? -5.75 7.273 9.094 1 99 51 ALA B C 1
ATOM 1384 O O . ALA B 1 51 ? -6.77 7.539 9.734 1 99 51 ALA B O 1
ATOM 1385 N N . MET B 1 52 ? -5.676 7.508 7.762 1 98.94 52 MET B N 1
ATOM 1386 C CA . MET B 1 52 ? -6.867 7.918 7.027 1 98.94 52 MET B CA 1
ATOM 1387 C C . MET B 1 52 ? -7.281 6.855 6.016 1 98.94 52 MET B C 1
ATOM 1389 O O . MET B 1 52 ? -6.438 6.105 5.52 1 98.94 52 MET B O 1
ATOM 1393 N N . ILE B 1 53 ? -8.539 6.746 5.762 1 99 53 ILE B N 1
ATOM 1394 C CA . ILE B 1 53 ? -9.133 5.785 4.84 1 99 53 ILE B CA 1
ATOM 1395 C C . ILE B 1 53 ? -10.156 6.492 3.947 1 99 53 ILE B C 1
ATOM 1397 O O . ILE B 1 53 ? -10.984 7.266 4.434 1 99 53 ILE B O 1
ATOM 1401 N N . ARG B 1 54 ? -10.062 6.316 2.641 1 98.94 54 ARG B N 1
ATOM 1402 C CA . ARG B 1 54 ? -11.023 6.887 1.702 1 98.94 54 ARG B CA 1
ATOM 1403 C C . ARG B 1 54 ? -12.383 6.219 1.84 1 98.94 54 ARG B C 1
ATOM 1405 O O . ARG B 1 54 ? -12.469 5.008 2.033 1 98.94 54 ARG B O 1
ATOM 1412 N N . THR B 1 55 ? -13.414 6.992 1.655 1 98.69 55 THR B N 1
ATOM 1413 C CA . THR B 1 55 ? -14.789 6.508 1.683 1 98.69 55 THR B CA 1
ATOM 1414 C C . THR B 1 55 ? -15.5 6.809 0.365 1 98.69 55 THR B C 1
ATOM 1416 O O . THR B 1 55 ? -15.055 7.668 -0.4 1 98.69 55 THR B O 1
ATOM 1419 N N . LEU B 1 56 ? -16.562 6.117 0.06 1 98 56 LEU B N 1
ATOM 1420 C CA . LEU B 1 56 ? -17.406 6.387 -1.105 1 98 56 LEU B CA 1
ATOM 1421 C C . LEU B 1 56 ? -18.344 7.562 -0.843 1 98 56 LEU B C 1
ATOM 1423 O O . LEU B 1 56 ? -18.594 8.367 -1.741 1 98 56 LEU B O 1
ATOM 1427 N N . GLU B 1 57 ? -18.812 7.617 0.393 1 98.12 57 GLU B N 1
ATOM 1428 C CA . GLU B 1 57 ? -19.672 8.727 0.782 1 98.12 57 GLU B CA 1
ATOM 1429 C C . GLU B 1 57 ? -18.859 9.914 1.291 1 98.12 57 GLU B C 1
ATOM 1431 O O . GLU B 1 57 ? -17.766 9.727 1.827 1 98.12 57 GLU B O 1
ATOM 1436 N N . PRO B 1 58 ? -19.406 11.125 1.052 1 98.31 58 PRO B N 1
ATOM 1437 C CA . PRO B 1 58 ? -18.703 12.289 1.584 1 98.31 58 PRO B CA 1
ATOM 1438 C C . PRO B 1 58 ? -18.406 12.172 3.078 1 98.31 58 PRO B C 1
ATOM 1440 O O . PRO B 1 58 ? -19.25 11.68 3.838 1 98.31 58 PRO B O 1
ATOM 1443 N N . ALA B 1 59 ? -17.266 12.523 3.514 1 98.56 59 ALA B N 1
ATOM 1444 C CA . ALA B 1 59 ? -16.828 12.539 4.906 1 98.56 59 ALA B CA 1
ATOM 1445 C C . ALA B 1 59 ? -16.125 13.852 5.242 1 98.56 59 ALA B C 1
ATOM 1447 O O . ALA B 1 59 ? -16.75 14.805 5.699 1 98.56 59 ALA B O 1
ATOM 1448 N N . ALA B 1 60 ? -14.766 13.984 4.973 1 98.88 60 ALA B N 1
ATOM 1449 C CA . ALA B 1 60 ? -14.07 15.234 5.254 1 98.88 60 ALA B CA 1
ATOM 1450 C C . ALA B 1 60 ? -12.812 15.367 4.402 1 98.88 60 ALA B C 1
ATOM 1452 O O . ALA B 1 60 ? -12.359 14.398 3.789 1 98.88 60 ALA B O 1
ATOM 1453 N N . GLN B 1 61 ? -12.367 16.578 4.234 1 98.94 61 GLN B N 1
ATOM 1454 C CA . GLN B 1 61 ? -11 16.844 3.783 1 98.94 61 GLN B CA 1
ATOM 1455 C C . GLN B 1 61 ? -10 16.625 4.914 1 98.94 61 GLN B C 1
ATOM 1457 O O . GLN B 1 61 ? -10.266 16.984 6.062 1 98.94 61 GLN B O 1
ATOM 1462 N N . VAL B 1 62 ? -8.922 16.047 4.691 1 99 62 VAL B N 1
ATOM 1463 C CA . VAL B 1 62 ? -7.844 15.867 5.66 1 99 62 VAL B CA 1
ATOM 1464 C C . VAL B 1 62 ? -6.633 16.703 5.258 1 99 62 VAL B C 1
ATOM 1466 O O . VAL B 1 62 ? -6.148 16.609 4.129 1 99 62 VAL B O 1
ATOM 1469 N N . GLU B 1 63 ? -6.164 17.547 6.156 1 98.94 63 GLU B N 1
ATOM 1470 C CA . GLU B 1 63 ? -4.969 18.359 5.93 1 98.94 63 GLU B CA 1
ATOM 1471 C C . GLU B 1 63 ? -3.732 17.484 5.77 1 98.94 63 GLU B C 1
ATOM 1473 O O . GLU B 1 63 ? -3.568 16.5 6.496 1 98.94 63 GLU B O 1
ATOM 1478 N N . LEU B 1 64 ? -2.873 17.844 4.809 1 98.94 64 LEU B N 1
ATOM 1479 C CA . LEU B 1 64 ? -1.658 17.078 4.566 1 98.94 64 LEU B CA 1
ATOM 1480 C C . LEU B 1 64 ? -0.57 17.953 3.955 1 98.94 64 LEU B C 1
ATOM 1482 O O . LEU B 1 64 ? -0.758 19.156 3.791 1 98.94 64 LEU B O 1
ATOM 1486 N N . GLU B 1 65 ? 0.594 17.406 3.797 1 99 65 GLU B N 1
ATOM 1487 C CA . GLU B 1 65 ? 1.699 18 3.057 1 99 65 GLU B CA 1
ATOM 1488 C C . GLU B 1 65 ? 2.105 17.141 1.868 1 99 65 GLU B C 1
ATOM 1490 O O . GLU B 1 65 ? 2.119 15.914 1.964 1 99 65 GLU B O 1
ATOM 1495 N N . VAL B 1 66 ? 2.465 17.797 0.775 1 98.94 66 VAL B N 1
ATOM 1496 C CA . VAL B 1 66 ? 3.021 17.109 -0.39 1 98.94 66 VAL B CA 1
ATOM 1497 C C . VAL B 1 66 ? 4.535 17.312 -0.435 1 98.94 66 VAL B C 1
ATOM 1499 O O . VAL B 1 66 ? 5.02 18.438 -0.317 1 98.94 66 VAL B O 1
ATOM 1502 N N . TRP B 1 67 ? 5.23 16.25 -0.545 1 98.94 67 TRP B N 1
ATOM 1503 C CA . TRP B 1 67 ? 6.688 16.219 -0.61 1 98.94 67 TRP B CA 1
ATOM 1504 C C . TRP B 1 67 ? 7.156 15.578 -1.914 1 98.94 67 TRP B C 1
ATOM 1506 O O . TRP B 1 67 ? 6.465 14.727 -2.482 1 98.94 67 TRP B O 1
ATOM 1516 N N . GLU B 1 68 ? 8.258 15.992 -2.383 1 98.81 68 GLU B N 1
ATOM 1517 C CA . GLU B 1 68 ? 8.961 15.344 -3.486 1 98.81 68 GLU B CA 1
ATOM 1518 C C . GLU B 1 68 ? 10.117 14.484 -2.975 1 98.81 68 GLU B C 1
ATOM 1520 O O . GLU B 1 68 ? 10.953 14.961 -2.201 1 98.81 68 GLU B O 1
ATOM 1525 N N . LEU B 1 69 ? 10.172 13.273 -3.355 1 98.38 69 LEU B N 1
ATOM 1526 C CA . LEU B 1 69 ? 11.188 12.336 -2.9 1 98.38 69 LEU B CA 1
ATOM 1527 C C . LEU B 1 69 ? 11.891 11.672 -4.082 1 98.38 69 LEU B C 1
ATOM 1529 O O . LEU B 1 69 ? 11.25 11.375 -5.098 1 98.38 69 LEU B O 1
ATOM 1533 N N . PRO B 1 70 ? 13.211 11.43 -3.934 1 97.88 70 PRO B N 1
ATOM 1534 C CA . PRO B 1 70 ? 13.797 10.469 -4.867 1 97.88 70 PRO B CA 1
ATOM 1535 C C . PRO B 1 70 ? 13.039 9.141 -4.902 1 97.88 70 PRO B C 1
ATOM 1537 O O . PRO B 1 70 ? 12.594 8.656 -3.861 1 97.88 70 PRO B O 1
ATOM 1540 N N . MET B 1 71 ? 12.898 8.586 -6.039 1 96.38 71 MET B N 1
ATOM 1541 C CA . MET B 1 71 ? 12.133 7.355 -6.203 1 96.38 71 MET B CA 1
ATOM 1542 C C . MET B 1 71 ? 12.664 6.258 -5.289 1 96.38 71 MET B C 1
ATOM 1544 O O . MET B 1 71 ? 11.891 5.465 -4.75 1 96.38 71 MET B O 1
ATOM 1548 N N . ALA B 1 72 ? 13.906 6.215 -5.062 1 95 72 ALA B N 1
ATOM 1549 C CA . ALA B 1 72 ? 14.555 5.184 -4.258 1 95 72 ALA B CA 1
ATOM 1550 C C . ALA B 1 72 ? 14.172 5.312 -2.787 1 95 72 ALA B C 1
ATOM 1552 O O . ALA B 1 72 ? 14.359 4.379 -2.004 1 95 72 ALA B O 1
ATOM 1553 N N . ALA B 1 73 ? 13.664 6.43 -2.385 1 97.38 73 ALA B N 1
ATOM 1554 C CA . ALA B 1 73 ? 13.336 6.688 -0.985 1 97.38 73 ALA B CA 1
ATOM 1555 C C . ALA B 1 73 ? 12 6.062 -0.611 1 97.38 73 ALA B C 1
ATOM 1557 O O . ALA B 1 73 ? 11.703 5.871 0.572 1 97.38 73 ALA B O 1
ATOM 1558 N N . PHE B 1 74 ? 11.172 5.715 -1.56 1 98.12 74 PHE B N 1
ATOM 1559 C CA . PHE B 1 74 ? 9.812 5.258 -1.284 1 98.12 74 PHE B CA 1
ATOM 1560 C C . PHE B 1 74 ? 9.828 3.92 -0.557 1 98.12 74 PHE B C 1
ATOM 1562 O O . PHE B 1 74 ? 9.047 3.701 0.368 1 98.12 74 PHE B O 1
ATOM 1569 N N . ALA B 1 75 ? 10.703 3.029 -0.958 1 97.38 75 ALA B N 1
ATOM 1570 C CA . ALA B 1 75 ? 10.789 1.742 -0.271 1 97.38 75 ALA B CA 1
ATOM 1571 C C . ALA B 1 75 ? 11.227 1.925 1.18 1 97.38 75 ALA B C 1
ATOM 1573 O O . ALA B 1 75 ? 10.727 1.24 2.076 1 97.38 75 ALA B O 1
ATOM 1574 N N . ALA B 1 76 ? 12.156 2.812 1.372 1 96.75 76 ALA B N 1
ATOM 1575 C CA . ALA B 1 76 ? 12.625 3.09 2.727 1 96.75 76 ALA B CA 1
ATOM 1576 C C . ALA B 1 76 ? 11.508 3.678 3.586 1 96.75 76 ALA B C 1
ATOM 1578 O O . ALA B 1 76 ? 11.336 3.291 4.742 1 96.75 76 ALA B O 1
ATOM 1579 N N . VAL B 1 77 ? 10.742 4.594 3.051 1 97.81 77 VAL B N 1
ATOM 1580 C CA . VAL B 1 77 ? 9.617 5.184 3.773 1 97.81 77 VAL B CA 1
ATOM 1581 C C . VAL B 1 77 ? 8.609 4.094 4.129 1 97.81 77 VAL B C 1
ATOM 1583 O O . VAL B 1 77 ? 8.188 3.982 5.281 1 97.81 77 VAL B O 1
ATOM 1586 N N . LEU B 1 78 ? 8.281 3.307 3.168 1 97.81 78 LEU B N 1
ATOM 1587 C CA . LEU B 1 78 ? 7.344 2.207 3.369 1 97.81 78 LEU B CA 1
ATOM 1588 C C . LEU B 1 78 ? 7.824 1.276 4.477 1 97.81 78 LEU B C 1
ATOM 1590 O O . LEU B 1 78 ? 7.047 0.898 5.359 1 97.81 78 LEU B O 1
ATOM 1594 N N . SER B 1 79 ? 9.039 0.898 4.422 1 96.62 79 SER B N 1
ATOM 1595 C CA . SER B 1 79 ? 9.602 -0.06 5.367 1 96.62 79 SER B CA 1
ATOM 1596 C C . SER B 1 79 ? 9.594 0.496 6.785 1 96.62 79 SER B C 1
ATOM 1598 O O . SER B 1 79 ? 9.492 -0.261 7.754 1 96.62 79 SER B O 1
ATOM 1600 N N . ASN B 1 80 ? 9.648 1.786 6.953 1 96.88 80 ASN B N 1
ATOM 1601 C CA . ASN B 1 80 ? 9.711 2.42 8.266 1 96.88 80 ASN B CA 1
ATOM 1602 C C . ASN B 1 80 ? 8.312 2.756 8.789 1 96.88 80 ASN B C 1
ATOM 1604 O O . ASN B 1 80 ? 8.156 3.123 9.953 1 96.88 80 ASN B O 1
ATOM 1608 N N . GLU B 1 81 ? 7.285 2.623 7.906 1 96.62 81 GLU B N 1
ATOM 1609 C CA . GLU B 1 81 ? 5.918 2.83 8.375 1 96.62 81 GLU B CA 1
ATOM 1610 C C . GLU B 1 81 ? 5.492 1.726 9.336 1 96.62 81 GLU B C 1
ATOM 1612 O O . GLU B 1 81 ? 5.82 0.555 9.133 1 96.62 81 GLU B O 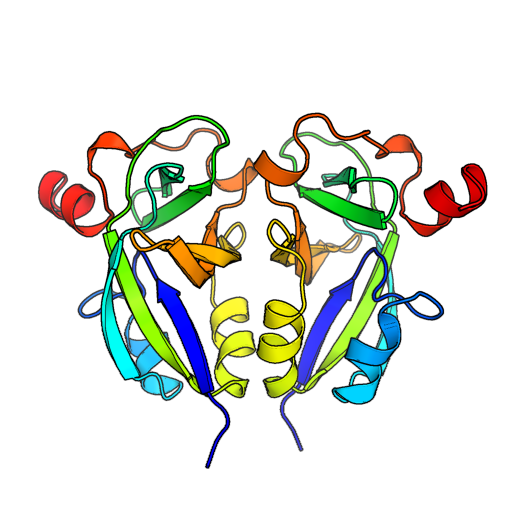1
ATOM 1617 N N . PRO B 1 82 ? 4.762 2.09 10.422 1 97.12 82 PRO B N 1
ATOM 1618 C CA . PRO B 1 82 ? 4.148 1.047 11.25 1 97.12 82 PRO B CA 1
ATOM 1619 C C . PRO B 1 82 ? 3.256 0.107 10.438 1 97.12 82 PRO B C 1
ATOM 1621 O O . PRO B 1 82 ? 2.68 0.516 9.43 1 97.12 82 PRO B O 1
ATOM 1624 N N . ALA B 1 83 ? 3.188 -1.159 10.961 1 98.12 83 ALA B N 1
ATOM 1625 C CA . ALA B 1 83 ? 2.219 -2.084 10.375 1 98.12 83 ALA B CA 1
ATOM 1626 C C . ALA B 1 83 ? 0.817 -1.479 10.375 1 98.12 83 ALA B C 1
ATOM 1628 O O . ALA B 1 83 ? 0.403 -0.853 11.352 1 98.12 83 ALA B O 1
ATOM 1629 N N . GLY B 1 84 ? 0.067 -1.585 9.25 1 98.81 84 GLY B N 1
ATOM 1630 C CA . GLY B 1 84 ? -1.275 -1.041 9.117 1 98.81 84 GLY B CA 1
ATOM 1631 C C . GLY B 1 84 ? -1.319 0.259 8.344 1 98.81 84 GLY B C 1
ATOM 1632 O O . GLY B 1 84 ? -2.395 0.722 7.957 1 98.81 84 GLY B O 1
ATOM 1633 N N . LEU B 1 85 ? -0.216 0.869 8.109 1 98.88 85 LEU B N 1
ATOM 1634 C CA . LEU B 1 85 ? -0.117 2 7.191 1 98.88 85 LEU B CA 1
ATOM 1635 C C . LEU B 1 85 ? 0.477 1.567 5.855 1 98.88 85 LEU B C 1
ATOM 1637 O O . LEU B 1 85 ? 1.357 0.705 5.812 1 98.88 85 LEU B O 1
ATOM 1641 N N . SER B 1 86 ? 0.03 2.119 4.766 1 98.88 86 SER B N 1
ATOM 1642 C CA . SER B 1 86 ? 0.424 1.802 3.396 1 98.88 86 SER B CA 1
ATOM 1643 C C . SER B 1 86 ? 0.544 3.064 2.549 1 98.88 86 SER B C 1
ATOM 1645 O O . SER B 1 86 ? 0.259 4.164 3.021 1 98.88 86 SER B O 1
ATOM 1647 N N . ILE B 1 87 ? 1.068 2.953 1.374 1 98.94 87 ILE B N 1
ATOM 1648 C CA . ILE B 1 87 ? 1.088 4.051 0.411 1 98.94 87 ILE B CA 1
ATOM 1649 C C . ILE B 1 87 ? 0.278 3.664 -0.825 1 98.94 87 ILE B C 1
ATOM 1651 O O . ILE B 1 87 ? 0.446 2.57 -1.368 1 98.94 87 ILE B O 1
ATOM 1655 N N . GLY B 1 88 ? -0.64 4.445 -1.204 1 98.88 88 GLY B N 1
ATOM 1656 C CA . GLY B 1 88 ? -1.466 4.375 -2.4 1 98.88 88 GLY B CA 1
ATOM 1657 C C . GLY B 1 88 ? -1.83 5.738 -2.953 1 98.88 88 GLY B C 1
ATOM 1658 O O . GLY B 1 88 ? -1.232 6.75 -2.576 1 98.88 88 GLY B O 1
ATOM 1659 N N . LYS B 1 89 ? -2.668 5.777 -3.912 1 98.88 89 LYS B N 1
ATOM 1660 C CA . LYS B 1 89 ? -3.076 7.031 -4.539 1 98.88 89 LYS B CA 1
ATOM 1661 C C . LYS B 1 89 ? -4.07 7.785 -3.66 1 98.88 89 LYS B C 1
ATOM 1663 O O . LYS B 1 89 ? -5.066 7.219 -3.213 1 98.88 89 LYS B O 1
ATOM 1668 N N . VAL B 1 90 ? -3.812 9.008 -3.414 1 98.94 90 VAL B N 1
ATOM 1669 C CA . VAL B 1 90 ? -4.621 9.922 -2.619 1 98.94 90 VAL B CA 1
ATOM 1670 C C . VAL B 1 90 ? -5.152 11.047 -3.508 1 98.94 90 VAL B C 1
ATOM 1672 O O . VAL B 1 90 ? -4.406 11.633 -4.293 1 98.94 90 VAL B O 1
ATOM 1675 N N . LYS B 1 91 ? -6.422 11.273 -3.451 1 98.94 91 LYS B N 1
ATOM 1676 C CA . LYS B 1 91 ? -7.043 12.367 -4.199 1 98.94 91 LYS B CA 1
ATOM 1677 C C . LYS B 1 91 ? -6.996 13.672 -3.408 1 98.94 91 LYS B C 1
ATOM 1679 O O . LYS B 1 91 ? -7.422 13.719 -2.254 1 98.94 91 LYS B O 1
ATOM 1684 N N . LEU B 1 92 ? -6.516 14.68 -4.086 1 98.88 92 LEU B N 1
ATOM 1685 C CA . LEU B 1 92 ? -6.379 15.984 -3.461 1 98.88 92 LEU B CA 1
ATOM 1686 C C . LEU B 1 92 ? -7.594 16.859 -3.758 1 98.88 92 LEU B C 1
ATOM 1688 O O . LEU B 1 92 ? -8.453 16.484 -4.555 1 98.88 92 LEU B O 1
ATOM 1692 N N . ALA B 1 93 ? -7.73 17.953 -3.096 1 98.75 93 ALA B N 1
ATOM 1693 C CA . ALA B 1 93 ? -8.883 18.859 -3.182 1 98.75 93 ALA B CA 1
ATOM 1694 C C . ALA B 1 93 ? -9.078 19.359 -4.609 1 98.75 93 ALA B C 1
ATOM 1696 O O . ALA B 1 93 ? -10.211 19.578 -5.047 1 98.75 93 ALA B O 1
ATOM 1697 N N . ASP B 1 94 ? -8.039 19.453 -5.402 1 98.56 94 ASP B N 1
ATOM 1698 C CA . ASP B 1 94 ? -8.141 19.984 -6.754 1 98.56 94 ASP B CA 1
ATOM 1699 C C . ASP B 1 94 ? -8.438 18.875 -7.762 1 98.56 94 ASP B C 1
ATOM 1701 O O . ASP B 1 94 ? -8.469 19.125 -8.969 1 98.56 94 ASP B O 1
ATOM 1705 N N . GLY B 1 95 ? -8.469 17.719 -7.254 1 98.12 95 GLY B N 1
ATOM 1706 C CA . GLY B 1 95 ? -8.828 16.609 -8.117 1 98.12 95 GLY B CA 1
ATOM 1707 C C . GLY B 1 95 ? -7.637 15.789 -8.57 1 98.12 95 GLY B C 1
ATOM 1708 O O . GLY B 1 95 ? -7.797 14.68 -9.078 1 98.12 95 GLY B O 1
ATOM 1709 N N . SER B 1 96 ? -6.492 16.312 -8.367 1 98.31 96 SER B N 1
ATOM 1710 C CA . SER B 1 96 ? -5.309 15.555 -8.75 1 98.31 96 SER B CA 1
ATOM 1711 C C . SER B 1 96 ? -5.078 14.375 -7.809 1 98.31 96 SER B C 1
ATOM 1713 O O . SER B 1 96 ? -5.625 14.344 -6.707 1 98.31 96 SER B O 1
ATOM 1715 N N . GLU B 1 97 ? -4.336 13.422 -8.297 1 98.62 97 GLU B N 1
ATOM 1716 C CA . GLU B 1 97 ? -3.979 12.227 -7.539 1 98.62 97 GLU B CA 1
ATOM 1717 C C . GLU B 1 97 ? -2.469 12.117 -7.355 1 98.62 97 GLU B C 1
ATOM 1719 O O . GLU B 1 97 ? -1.708 12.297 -8.312 1 98.62 97 GLU B O 1
ATOM 1724 N N . VAL B 1 98 ? -1.97 11.953 -6.137 1 98.81 98 VAL B N 1
ATOM 1725 C CA . VAL B 1 98 ? -0.567 11.703 -5.82 1 98.81 98 VAL B CA 1
ATOM 1726 C C . VAL B 1 98 ? -0.453 10.492 -4.898 1 98.81 98 VAL B C 1
ATOM 1728 O O . VAL B 1 98 ? -1.438 10.078 -4.281 1 98.81 98 VAL B O 1
ATOM 1731 N N . LEU B 1 99 ? 0.713 9.867 -4.816 1 98.88 99 LEU B N 1
ATOM 1732 C CA . LEU B 1 99 ? 0.944 8.852 -3.787 1 98.88 99 LEU B CA 1
ATOM 1733 C C . LEU B 1 99 ? 0.84 9.469 -2.393 1 98.88 99 LEU B C 1
ATOM 1735 O O . LEU B 1 99 ? 1.232 10.617 -2.184 1 98.88 99 LEU B O 1
ATOM 1739 N N . GLY B 1 100 ? 0.36 8.672 -1.415 1 98.94 100 GLY B N 1
ATOM 1740 C CA . GLY B 1 100 ? 0.238 9.164 -0.052 1 98.94 100 GLY B CA 1
ATOM 1741 C C . GLY B 1 100 ? 0.001 8.062 0.961 1 98.94 100 GLY B C 1
ATOM 1742 O O . GLY B 1 100 ? -0.344 6.938 0.592 1 98.94 100 GLY B O 1
ATOM 1743 N N . VAL B 1 101 ? 0.177 8.336 2.193 1 98.94 101 VAL B N 1
ATOM 1744 C CA . VAL B 1 101 ? 0.057 7.379 3.287 1 98.94 101 VAL B CA 1
ATOM 1745 C C . VAL B 1 101 ? -1.415 7.18 3.641 1 98.94 101 VAL B C 1
ATOM 1747 O O . VAL B 1 101 ? -2.154 8.148 3.814 1 98.94 101 VAL B O 1
ATOM 1750 N N . LEU B 1 102 ? -1.828 5.961 3.727 1 98.94 102 LEU B N 1
ATOM 1751 C CA . LEU B 1 102 ? -3.184 5.516 4.039 1 98.94 102 LEU B CA 1
ATOM 1752 C C . LEU B 1 102 ? -3.176 4.523 5.195 1 98.94 102 LEU B C 1
ATOM 1754 O O . LEU B 1 102 ? -2.121 4.012 5.578 1 98.94 102 LEU B O 1
ATOM 1758 N N . GLY B 1 103 ? -4.355 4.336 5.801 1 98.94 103 GLY B N 1
ATOM 1759 C CA . GLY B 1 103 ? -4.523 3.336 6.844 1 98.94 103 GLY B CA 1
ATOM 1760 C C . GLY B 1 103 ? -5.309 2.121 6.383 1 98.94 103 GLY B C 1
ATOM 1761 O O . GLY B 1 103 ? -6.242 2.246 5.59 1 98.94 103 GLY B O 1
ATOM 1762 N N . GLU B 1 104 ? -4.953 1.014 6.938 1 98.88 104 GLU B N 1
ATOM 1763 C CA . GLU B 1 104 ? -5.691 -0.223 6.707 1 98.88 104 GLU B CA 1
ATOM 1764 C C . GLU B 1 104 ? -6.855 -0.36 7.688 1 98.88 104 GLU B C 1
ATOM 1766 O O . GLU B 1 104 ? -6.77 0.09 8.828 1 98.88 104 GLU B O 1
ATOM 1771 N N . PRO B 1 105 ? -7.902 -1.032 7.289 1 98.75 105 PRO B N 1
ATOM 1772 C CA . PRO B 1 105 ? -9.094 -1.117 8.133 1 98.75 105 PRO B CA 1
ATOM 1773 C C . PRO B 1 105 ? -8.82 -1.776 9.477 1 98.75 105 PRO B C 1
ATOM 1775 O O . PRO B 1 105 ? -9.312 -1.311 10.508 1 98.75 105 PRO B O 1
ATOM 1778 N N . TRP B 1 106 ? -8.07 -2.812 9.523 1 98.75 106 TRP B N 1
ATOM 1779 C CA . TRP B 1 106 ? -7.84 -3.504 10.781 1 98.75 106 TRP B CA 1
ATOM 1780 C C . TRP B 1 106 ? -7.156 -2.584 11.789 1 98.75 106 TRP B C 1
ATOM 1782 O O . TRP B 1 106 ? -7.375 -2.701 13 1 98.75 106 TRP B O 1
ATOM 1792 N N . LEU B 1 107 ? -6.297 -1.72 11.312 1 98.81 107 LEU B N 1
ATOM 1793 C CA . LEU B 1 107 ? -5.516 -0.83 12.164 1 98.81 107 LEU B CA 1
ATOM 1794 C C . LEU B 1 107 ? -6.434 0.094 12.961 1 98.81 107 LEU B C 1
ATOM 1796 O O . LEU B 1 107 ? -6.129 0.437 14.109 1 98.81 107 LEU B O 1
ATOM 1800 N N . VAL B 1 108 ? -7.539 0.513 12.383 1 98.88 108 VAL B N 1
ATOM 1801 C CA . VAL B 1 108 ? -8.328 1.587 12.984 1 98.88 108 VAL B CA 1
ATOM 1802 C C . VAL B 1 108 ? -9.43 0.995 13.859 1 98.88 108 VAL B C 1
ATOM 1804 O O . VAL B 1 108 ? -10.164 1.729 14.523 1 98.88 108 VAL B O 1
ATOM 1807 N N . GLU B 1 109 ? -9.602 -0.322 13.844 1 98.5 109 GLU B N 1
ATOM 1808 C CA . GLU B 1 109 ? -10.602 -0.959 14.703 1 98.5 109 GLU B CA 1
ATOM 1809 C C . GLU B 1 109 ? -10.344 -0.64 16.172 1 98.5 109 GLU B C 1
ATOM 1811 O O . GLU B 1 109 ? -9.234 -0.827 16.672 1 98.5 109 GLU B O 1
ATOM 1816 N N . GLY B 1 110 ? -11.344 -0.149 16.812 1 98.44 110 GLY B N 1
ATOM 1817 C CA . GLY B 1 110 ? -11.242 0.17 18.219 1 98.44 110 GLY B CA 1
ATOM 1818 C C . GLY B 1 110 ? -10.492 1.461 18.484 1 98.44 110 GLY B C 1
ATOM 1819 O O . GLY B 1 110 ? -10.281 1.836 19.641 1 98.44 110 GLY B O 1
ATOM 1820 N N . GLN B 1 111 ? -10.102 2.148 17.438 1 98.88 111 GLN B N 1
ATOM 1821 C CA . GLN B 1 111 ? -9.352 3.393 17.594 1 98.88 111 GLN B CA 1
ATOM 1822 C C . GLN B 1 111 ? -10.289 4.598 17.594 1 98.88 111 GLN B C 1
ATOM 1824 O O . GLN B 1 111 ? -11.43 4.504 17.125 1 98.88 111 GLN B O 1
ATOM 1829 N N . ARG B 1 112 ? -9.828 5.688 18.062 1 98.81 112 ARG B N 1
ATOM 1830 C CA . ARG B 1 112 ? -10.602 6.926 18.094 1 98.81 112 ARG B CA 1
ATOM 1831 C C . ARG B 1 112 ? -10.664 7.574 16.719 1 98.81 112 ARG B C 1
ATOM 1833 O O . ARG B 1 112 ? -9.625 7.887 16.125 1 98.81 112 ARG B O 1
ATOM 1840 N N . GLU B 1 113 ? -11.914 7.777 16.219 1 98.88 113 GLU B N 1
ATOM 1841 C CA . GLU B 1 113 ? -12.094 8.547 14.992 1 98.88 113 GLU B CA 1
ATOM 1842 C C . GLU B 1 113 ? -11.938 10.047 15.258 1 98.88 113 GLU B C 1
ATOM 1844 O O . GLU B 1 113 ? -12.539 10.578 16.188 1 98.88 113 GLU B O 1
ATOM 1849 N N . ILE B 1 114 ? -11.133 10.648 14.453 1 98.94 114 ILE B N 1
ATOM 1850 C CA . ILE B 1 114 ? -10.875 12.07 14.648 1 98.94 114 ILE B CA 1
ATOM 1851 C C . ILE B 1 114 ? -11.188 12.836 13.367 1 98.94 114 ILE B C 1
ATOM 1853 O O . ILE B 1 114 ? -10.609 13.898 13.117 1 98.94 114 ILE B O 1
ATOM 1857 N N . THR B 1 115 ? -12.008 12.383 12.531 1 98.88 115 THR B N 1
ATOM 1858 C CA . THR B 1 115 ? -12.375 12.969 11.25 1 98.88 115 THR B CA 1
ATOM 1859 C C . THR B 1 115 ? -12.789 14.43 11.43 1 98.88 115 THR B C 1
ATOM 1861 O O . THR B 1 115 ? -12.422 15.281 10.617 1 98.88 115 THR B O 1
ATOM 1864 N N . ALA B 1 116 ? -13.477 14.734 12.43 1 98.62 116 ALA B N 1
ATOM 1865 C CA . ALA B 1 116 ? -14.047 16.062 12.648 1 98.62 116 ALA B CA 1
ATOM 1866 C C . ALA B 1 116 ? -12.953 17.109 12.852 1 98.62 116 ALA B C 1
ATOM 1868 O O . ALA B 1 116 ? -13.18 18.297 12.656 1 98.62 116 ALA B O 1
ATOM 1869 N N . THR B 1 117 ? -11.734 16.625 13.266 1 98.69 117 THR B N 1
ATOM 1870 C CA . THR B 1 117 ? -10.648 17.578 13.508 1 98.69 117 THR B CA 1
ATOM 1871 C C . THR B 1 117 ? -10.062 18.062 12.188 1 98.69 117 THR B C 1
ATOM 1873 O O . THR B 1 117 ? -9.406 19.109 12.148 1 98.69 117 THR B O 1
ATOM 1876 N N . GLY B 1 118 ? -10.188 17.266 11.094 1 98.75 118 GLY B N 1
ATOM 1877 C CA . GLY B 1 118 ? -9.719 17.656 9.773 1 98.75 118 GLY B CA 1
ATOM 1878 C C . GLY B 1 118 ? -8.242 17.375 9.555 1 98.75 118 GLY B C 1
ATOM 1879 O O . GLY B 1 118 ? -7.715 17.609 8.469 1 98.75 118 GLY B O 1
ATOM 1880 N N . GLY B 1 119 ? -7.57 16.953 10.688 1 98.88 119 GLY B N 1
ATOM 1881 C CA . GLY B 1 119 ? -6.148 16.703 10.516 1 98.88 119 GLY B CA 1
ATOM 1882 C C . GLY B 1 119 ? -5.43 16.406 11.812 1 98.88 119 GLY B C 1
ATOM 1883 O O . GLY B 1 119 ? -5.914 16.75 12.891 1 98.88 119 GLY B O 1
ATOM 1884 N N . TRP B 1 120 ? -4.309 15.867 11.695 1 98.88 120 TRP B N 1
ATOM 1885 C CA . TRP B 1 120 ? -3.506 15.406 12.828 1 98.88 120 TRP B CA 1
ATOM 1886 C C . TRP B 1 120 ? -3.061 16.578 13.695 1 98.88 120 TRP B C 1
ATOM 1888 O O . TRP B 1 120 ? -3.137 16.516 14.922 1 98.88 120 TRP B O 1
ATOM 1898 N N . ARG B 1 121 ? -2.541 17.656 13.039 1 98.69 121 ARG B N 1
ATOM 1899 C CA . ARG B 1 121 ? -2.086 18.797 13.812 1 98.69 121 ARG B CA 1
ATOM 1900 C C . ARG B 1 121 ? -3.215 19.359 14.672 1 98.69 121 ARG B C 1
ATOM 1902 O O . ARG B 1 121 ? -3.018 19.656 15.859 1 98.69 121 ARG B O 1
ATOM 1909 N N . ARG B 1 122 ? -4.383 19.516 14.055 1 98.31 122 ARG B N 1
ATOM 1910 C CA . ARG B 1 122 ? -5.523 20.062 14.797 1 98.31 122 ARG B CA 1
ATOM 1911 C C . ARG B 1 122 ? -5.895 19.156 15.961 1 98.31 122 ARG B C 1
ATOM 1913 O O . ARG B 1 122 ? -6.211 19.625 17.047 1 98.31 122 ARG B O 1
ATOM 1920 N N . TYR B 1 123 ? -5.859 17.891 15.758 1 98.81 123 TYR B N 1
ATOM 1921 C CA . TYR B 1 123 ? -6.16 16.938 16.812 1 98.81 123 TYR B CA 1
ATOM 1922 C C . TYR B 1 123 ? -5.156 17.047 17.953 1 98.81 123 TYR B C 1
ATOM 1924 O O . TYR B 1 123 ? -5.547 17.172 19.125 1 98.81 123 TYR B O 1
ATOM 1932 N N . THR B 1 124 ? -3.854 17.047 17.625 1 98.31 124 THR B N 1
ATOM 1933 C CA . THR B 1 124 ? -2.824 17.016 18.656 1 98.31 124 THR B CA 1
ATOM 1934 C C . THR B 1 124 ? -2.789 18.328 19.422 1 98.31 124 THR B C 1
ATOM 1936 O O . THR B 1 124 ? -2.52 18.344 20.625 1 98.31 124 THR B O 1
ATOM 1939 N N . GLU B 1 125 ? -2.992 19.406 18.719 1 96.88 125 GLU 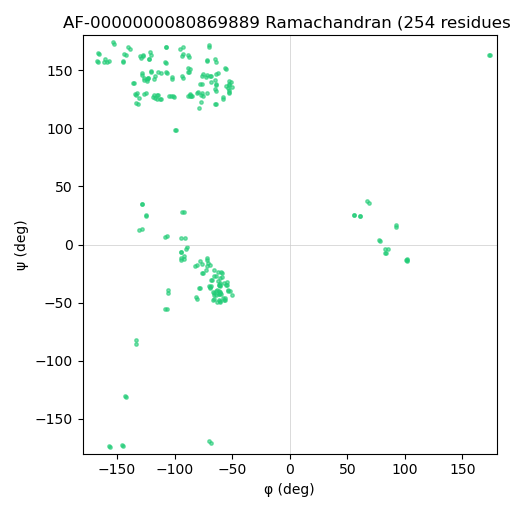B N 1
ATOM 1940 C CA . GLU B 1 125 ? -3.1 20.688 19.406 1 96.88 125 GLU B CA 1
ATOM 1941 C C . GLU B 1 125 ? -4.258 20.703 20.391 1 96.88 125 GLU B C 1
ATOM 1943 O O . GLU B 1 125 ? -4.133 21.234 21.5 1 96.88 125 GLU B O 1
ATOM 1948 N N . GLY B 1 126 ? -5.363 20.109 19.938 1 95.19 126 GLY B N 1
ATOM 1949 C CA . GLY B 1 126 ? -6.539 20.047 20.797 1 95.19 126 GLY B CA 1
ATOM 1950 C C . GLY B 1 126 ? -6.359 19.141 22 1 95.19 126 GLY B C 1
ATOM 1951 O O . GLY B 1 126 ? -6.906 19.391 23.062 1 95.19 126 GLY B O 1
ATOM 1952 N N . GLU B 1 127 ? -5.566 18.125 21.844 1 93.19 127 GLU B N 1
ATOM 1953 C CA . GLU B 1 127 ? -5.398 17.125 22.891 1 93.19 127 GLU B CA 1
ATOM 1954 C C . GLU B 1 127 ? -4.184 17.438 23.766 1 93.19 127 GLU B C 1
ATOM 1956 O O . GLU B 1 127 ? -4.027 16.859 24.844 1 93.19 127 GLU B O 1
ATOM 1961 N N . GLY B 1 128 ? -3.41 18.359 23.219 1 90.62 128 GLY B N 1
ATOM 1962 C CA . GLY B 1 128 ? -2.184 18.656 23.938 1 90.62 128 GLY B CA 1
ATOM 1963 C C . GLY B 1 128 ? -1.186 17.516 23.906 1 90.62 128 GLY B C 1
ATOM 1964 O O . GLY B 1 128 ? -0.534 17.219 24.922 1 90.62 128 GLY B O 1
ATOM 1965 N N . ILE B 1 129 ? -1.169 16.938 22.922 1 88.81 129 ILE B N 1
ATOM 1966 C CA . ILE B 1 129 ? -0.211 15.844 22.781 1 88.81 129 ILE B CA 1
ATOM 1967 C C . ILE B 1 129 ? 0.759 16.156 21.641 1 88.81 129 ILE B C 1
ATOM 1969 O O . ILE B 1 129 ? 0.452 16.969 20.766 1 88.81 129 ILE B O 1
#

Sequence (258 aa):
MTETALLAVNGTLMRGLKLNPNLTSAGGRFVREDKTDGYYRLWSINDDHPAMIRTLEPAAQVELEVWELPMAAFAAVLSNEPAGLSIGKVKLADGSEVLGVLGEPWLVEGQREITATGGWRRYTEGEGIMTETALLAVNGTLMRGLKLNPNLTSAGGRFVREDKTDGYYRLWSINDDHPAMIRTLEPAAQVELEVWELPMAAFAAVLSNEPAGLSIGKVKLADGSEVLGVLGEPWLVEGQREITATGGWRRYTEGEGI

Radius of gyration: 17.65 Å; Cα contacts (8 Å, |Δi|>4): 638; chains: 2; bounding box: 45×44×42 Å

Nearest PDB structures (foldseek):
  5c5z-assembly1_B  TM=9.937E-01  e=8.482E-22  Escherichia coli
  4iss-assembly1_B  TM=9.501E-01  e=1.396E-13  Kluyveromyces lactis
  5i8i-assembly2_D  TM=9.557E-01  e=5.901E-13  Kluyveromyces lactis NRRL Y-1140
  4ist-assembly1_A  TM=9.467E-01  e=2.212E-12  Kluyveromyces lactis
  1vkb-assembly1_A  TM=6.925E-01  e=2.391E-04  Mus musculus

Organism: NCBI:txid3151122

Foldseek 3Di:
DQDKFKEKEFKQCDPPHDCVCLQVVQVKDWDDKFKFAQFKWKFQQVLPIMAIDGHPDGQGIAIITMIMGRPVSVVVVQVPDDPQKDWDWTHTRVGDIGIYIHGHPVRCVVTGTPSVLRGSVSVCVVVVD/DQDKFKEKEFKQCDPPHDCVCLQVVQVKDWDDKFKFAQFKWKFQQVLPIMAIDGHPDGFGIAIITMIMGRPVSVVVVQVPDPPQKDWDWTHTRVGDIGIYIHGHPVRCVVTGIDSVLRGSVSVCVVVVD

Solvent-accessible surface area (backbone atoms only — not comparable to full-atom values): 13283 Å² total; per-residue (Å²): 130,83,61,62,46,56,38,37,33,51,39,42,54,29,88,93,35,87,44,20,62,66,42,48,74,46,58,35,39,86,71,45,80,50,37,32,30,48,30,32,42,34,26,36,46,88,83,71,40,57,36,36,40,64,45,86,56,82,67,25,42,39,43,31,34,35,27,39,28,34,24,50,32,46,41,56,53,57,69,69,45,58,84,42,38,28,42,26,64,37,51,28,62,86,66,51,70,41,36,20,65,33,32,38,72,52,60,49,62,94,41,52,73,42,38,91,52,29,28,44,65,54,42,28,65,72,68,68,98,129,82,62,62,45,57,38,35,33,52,40,43,54,29,90,93,36,89,44,18,61,66,43,49,76,46,57,35,40,85,72,44,80,52,37,32,30,48,28,32,42,32,26,36,46,88,83,72,40,57,35,36,40,64,46,86,57,81,68,25,43,39,43,31,34,36,28,39,27,34,25,47,34,46,40,56,51,58,69,69,46,60,84,41,37,28,40,27,63,37,51,28,62,86,66,50,72,40,38,20,64,32,33,39,73,53,60,49,61,95,41,52,75,43,39,90,52,30,29,44,68,54,42,28,65,73,69,71,99